Protein AF-A0A2V2CI28-F1 (afdb_monomer)

Structure (mmCIF, N/CA/C/O backbone):
data_AF-A0A2V2CI28-F1
#
_entry.id   AF-A0A2V2CI28-F1
#
loop_
_atom_site.group_PDB
_atom_site.id
_atom_site.type_symbol
_atom_site.label_atom_id
_atom_site.label_alt_id
_atom_site.label_comp_id
_atom_site.label_asym_id
_atom_site.label_entity_id
_atom_site.label_seq_id
_atom_site.pdbx_PDB_ins_code
_atom_site.Cartn_x
_atom_site.Cartn_y
_atom_site.Cartn_z
_atom_site.occupancy
_atom_site.B_iso_or_equiv
_atom_site.auth_seq_id
_atom_site.auth_comp_id
_atom_site.auth_asym_id
_atom_site.auth_atom_id
_atom_site.pdbx_PDB_model_num
ATOM 1 N N . MET A 1 1 ? -28.208 -7.895 -65.083 1.00 35.56 1 MET A N 1
ATOM 2 C CA . MET A 1 1 ? -28.241 -9.237 -65.710 1.00 35.56 1 MET A CA 1
ATOM 3 C C . MET A 1 1 ? -28.803 -10.213 -64.676 1.00 35.56 1 MET A C 1
ATOM 5 O O . MET A 1 1 ? -28.163 -10.381 -63.656 1.00 35.56 1 MET A O 1
ATOM 9 N N . LYS A 1 2 ? -30.111 -10.537 -64.754 1.00 36.25 2 LYS A N 1
ATOM 10 C CA . LYS A 1 2 ? -30.702 -11.901 -64.884 1.00 36.25 2 LYS A CA 1
ATOM 11 C C . LYS A 1 2 ? -30.061 -12.925 -63.920 1.00 36.25 2 LYS A C 1
ATOM 13 O O . LYS A 1 2 ? -28.878 -13.185 -64.073 1.00 36.25 2 LYS A O 1
ATOM 18 N N . LYS A 1 3 ? -30.752 -13.592 -62.983 1.00 40.47 3 LYS A N 1
ATOM 19 C CA . LYS A 1 3 ? -31.995 -14.410 -63.060 1.00 40.47 3 LYS A CA 1
ATOM 20 C C . LYS A 1 3 ? -32.508 -14.598 -61.604 1.00 40.47 3 LYS A C 1
ATOM 22 O O . LYS A 1 3 ? -31.685 -14.891 -60.751 1.00 40.47 3 LYS A O 1
ATOM 27 N N . ILE A 1 4 ? -33.725 -14.235 -61.184 1.00 47.12 4 ILE A N 1
ATOM 28 C CA . ILE A 1 4 ? -35.034 -14.928 -61.284 1.00 47.12 4 ILE A CA 1
ATOM 29 C C . ILE A 1 4 ? -34.964 -16.456 -61.133 1.00 47.12 4 ILE A C 1
ATOM 31 O O . ILE A 1 4 ? -34.546 -17.127 -62.071 1.00 47.12 4 ILE A O 1
ATOM 35 N N . LEU A 1 5 ? -35.511 -16.978 -60.026 1.00 44.53 5 LEU A N 1
ATOM 36 C CA . LEU A 1 5 ? -36.383 -18.157 -60.022 1.00 44.53 5 LEU A CA 1
ATOM 37 C C . LEU A 1 5 ? -37.405 -18.043 -58.874 1.00 44.53 5 LEU A C 1
ATOM 39 O O . LEU A 1 5 ? -37.066 -17.659 -57.760 1.00 44.53 5 LEU A O 1
ATOM 43 N N . ALA A 1 6 ? -38.655 -18.345 -59.201 1.00 39.19 6 ALA A N 1
ATOM 44 C CA . ALA A 1 6 ? -39.862 -18.251 -58.389 1.00 39.19 6 ALA A CA 1
ATOM 45 C C . ALA A 1 6 ? -40.629 -19.582 -58.488 1.00 39.19 6 ALA A C 1
ATOM 47 O O . ALA A 1 6 ? -40.501 -20.234 -59.522 1.00 39.19 6 ALA A O 1
ATOM 48 N N . LEU A 1 7 ? -41.431 -19.935 -57.472 1.00 35.56 7 LEU A N 1
ATOM 49 C CA . LEU A 1 7 ? -42.741 -20.640 -57.523 1.00 35.56 7 LEU A CA 1
ATOM 50 C C . LEU A 1 7 ? -43.155 -20.954 -56.052 1.00 35.56 7 LEU A C 1
ATOM 52 O O . LEU A 1 7 ? -42.359 -21.579 -55.363 1.00 35.56 7 LEU A O 1
ATOM 56 N N . ILE A 1 8 ? -44.229 -20.410 -55.436 1.00 41.06 8 ILE A N 1
ATOM 57 C CA . ILE A 1 8 ? -45.700 -20.574 -55.668 1.00 41.06 8 ILE A CA 1
ATOM 58 C C . ILE A 1 8 ? -46.192 -21.941 -55.111 1.00 41.06 8 ILE A C 1
ATOM 60 O O . ILE A 1 8 ? -45.535 -22.938 -55.376 1.00 41.06 8 ILE A O 1
ATOM 64 N N . LEU A 1 9 ? -47.252 -22.114 -54.292 1.00 32.47 9 LEU A N 1
ATOM 65 C CA . LEU A 1 9 ? -48.716 -21.856 -54.427 1.00 32.47 9 LEU A CA 1
ATOM 66 C C . LEU A 1 9 ? -49.351 -22.291 -53.057 1.00 32.47 9 LEU A C 1
ATOM 68 O O . LEU A 1 9 ? -48.937 -23.323 -52.544 1.00 32.47 9 LEU A O 1
ATOM 72 N N . MET A 1 10 ? -50.184 -21.524 -52.328 1.00 37.84 10 MET A N 1
ATOM 73 C CA . MET A 1 10 ? -51.640 -21.249 -52.483 1.00 37.84 10 MET A CA 1
ATOM 74 C C . MET A 1 10 ? -52.583 -22.176 -51.685 1.00 37.84 10 MET A C 1
ATOM 76 O O . MET A 1 10 ? -52.462 -23.391 -51.781 1.00 37.84 10 MET A O 1
ATOM 80 N N . LEU A 1 11 ? -53.572 -21.561 -51.012 1.00 29.91 11 LEU A N 1
ATOM 81 C CA . LEU A 1 11 ? -55.036 -21.836 -50.945 1.00 29.91 11 LEU A CA 1
ATOM 82 C C . LEU A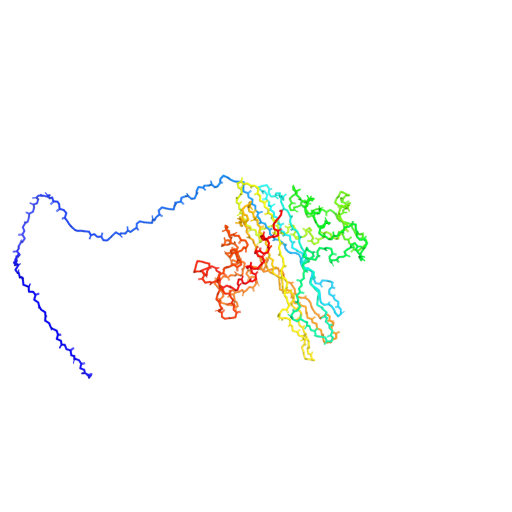 1 11 ? -55.564 -21.233 -49.618 1.00 29.91 11 LEU A C 1
ATOM 84 O O . LEU A 1 11 ? -54.890 -21.377 -48.610 1.00 29.91 11 LEU A O 1
ATOM 88 N N . CYS A 1 12 ? -56.733 -20.603 -49.447 1.00 33.31 12 CYS A N 1
ATOM 89 C CA . CYS A 1 12 ? -57.883 -20.197 -50.272 1.00 33.31 12 CYS A CA 1
ATOM 90 C C . CYS A 1 12 ? -58.795 -19.337 -49.331 1.00 33.31 12 CYS A C 1
ATOM 92 O O . CYS A 1 12 ? -58.919 -19.701 -48.170 1.00 33.31 12 CYS A O 1
ATOM 94 N N . VAL A 1 13 ? -59.301 -18.148 -49.725 1.00 37.19 13 VAL A N 1
ATOM 95 C CA . VAL A 1 13 ? -60.711 -17.865 -50.157 1.00 37.19 13 VAL A CA 1
ATOM 96 C C . VAL A 1 13 ? -61.714 -17.704 -48.971 1.00 37.19 13 VAL A C 1
ATOM 98 O O . VAL A 1 13 ? -61.754 -18.590 -48.138 1.00 37.19 13 VAL A O 1
ATOM 101 N N . VAL A 1 14 ? -62.595 -16.687 -48.790 1.00 39.31 14 VAL A N 1
ATOM 102 C CA . VAL A 1 14 ? -63.106 -15.538 -49.594 1.00 39.31 14 VAL A CA 1
ATOM 103 C C . VAL A 1 14 ? -64.233 -14.753 -48.825 1.00 39.31 14 VAL A C 1
ATOM 105 O O . VAL A 1 14 ? -64.760 -15.279 -47.851 1.00 39.31 14 VAL A O 1
ATOM 108 N N . PHE A 1 15 ? -64.648 -13.579 -49.370 1.00 31.86 15 PHE A N 1
ATOM 109 C CA . PHE A 1 15 ? -65.882 -12.741 -49.181 1.00 31.86 15 PHE A CA 1
ATOM 110 C C . PHE A 1 15 ? -66.015 -11.872 -47.899 1.00 31.86 15 PHE A C 1
ATOM 112 O O . PHE A 1 15 ? -65.688 -12.326 -46.819 1.00 31.86 15 PHE A O 1
ATOM 119 N N . SER A 1 16 ? -66.519 -10.620 -47.896 1.00 36.09 16 SER A N 1
ATOM 120 C CA . SER A 1 16 ? -67.175 -9.761 -48.912 1.00 36.09 16 SER A CA 1
ATOM 121 C C . SER A 1 16 ? -67.474 -8.330 -48.381 1.00 36.09 16 SER A C 1
ATOM 123 O O . SER A 1 16 ? -67.871 -8.189 -47.234 1.00 36.09 16 SER A O 1
ATOM 125 N N . LEU A 1 17 ? -67.415 -7.343 -49.295 1.00 33.00 17 LEU A N 1
ATOM 126 C CA . LEU A 1 17 ? -68.284 -6.155 -49.514 1.00 33.00 17 LEU A CA 1
ATOM 127 C C . LEU A 1 17 ? -68.418 -4.947 -48.533 1.00 33.00 17 LEU A C 1
ATOM 129 O O . LEU A 1 17 ? -69.029 -5.032 -47.480 1.00 33.00 17 LEU A O 1
ATOM 133 N N . ALA A 1 18 ? -68.084 -3.780 -49.118 1.00 35.84 18 ALA A N 1
ATOM 134 C CA . ALA A 1 18 ? -68.925 -2.588 -49.384 1.00 35.84 18 ALA A CA 1
ATOM 135 C C . ALA A 1 18 ? -69.116 -1.453 -48.344 1.00 35.84 18 ALA A C 1
ATOM 137 O O . ALA A 1 18 ? -69.418 -1.641 -47.175 1.00 35.84 18 ALA A O 1
ATOM 138 N N . ALA A 1 19 ? -68.975 -0.238 -48.887 1.00 32.44 19 ALA A N 1
ATOM 139 C CA . ALA A 1 19 ? -69.013 1.094 -48.290 1.00 32.44 19 ALA A CA 1
ATOM 140 C C . ALA A 1 19 ? -70.425 1.671 -48.050 1.00 32.44 19 ALA A C 1
ATOM 142 O O . ALA A 1 19 ? -71.339 1.367 -48.811 1.00 32.44 19 ALA A O 1
ATOM 143 N N . CYS A 1 20 ? -70.557 2.583 -47.071 1.00 37.00 20 CYS A N 1
ATOM 144 C CA . CYS A 1 20 ? -71.106 3.956 -47.182 1.00 37.00 20 CYS A CA 1
ATOM 145 C C . CYS A 1 20 ? -71.303 4.588 -45.785 1.00 37.00 20 CYS A C 1
ATOM 147 O O . CYS A 1 20 ? -71.562 3.887 -44.813 1.00 37.00 20 CYS A O 1
ATOM 149 N N . GLY A 1 21 ? -71.153 5.916 -45.688 1.00 31.22 21 GLY A N 1
ATOM 150 C CA . GLY A 1 21 ? -71.235 6.685 -44.436 1.00 31.22 21 GLY A CA 1
ATOM 151 C C . GLY A 1 21 ? -72.651 7.047 -43.955 1.00 31.22 21 GLY A C 1
ATOM 152 O O . GLY A 1 21 ? -73.617 6.926 -44.703 1.00 31.22 21 GLY A O 1
ATOM 153 N N . GLY A 1 22 ? -72.739 7.553 -42.712 1.00 31.77 22 GLY A N 1
ATOM 154 C CA . GLY A 1 22 ? -73.936 8.183 -42.125 1.00 31.77 22 GLY A CA 1
ATOM 155 C C . GLY A 1 22 ? -73.999 8.183 -40.581 1.00 31.77 22 GLY A C 1
ATOM 156 O O . GLY A 1 22 ? -74.287 7.160 -39.983 1.00 31.77 22 GLY A O 1
ATOM 157 N N . THR A 1 23 ? -73.731 9.349 -39.974 1.00 32.19 23 THR A N 1
ATOM 158 C CA . THR A 1 23 ? -74.259 9.962 -38.717 1.00 32.19 23 THR A CA 1
ATOM 159 C C . THR A 1 23 ? -74.721 9.151 -37.470 1.00 32.19 23 THR A C 1
ATOM 161 O O . THR A 1 23 ? -75.723 8.449 -37.507 1.00 32.19 23 THR A O 1
ATOM 164 N N . SER A 1 24 ? -74.089 9.510 -36.329 1.00 34.38 24 SER A N 1
ATOM 165 C CA . SER A 1 24 ? -74.574 9.733 -34.931 1.00 34.38 24 SER A CA 1
ATOM 166 C C . SER A 1 24 ? -75.126 8.606 -34.013 1.00 34.38 24 SER A C 1
ATOM 168 O O . SER A 1 24 ? -76.285 8.232 -34.142 1.00 34.38 24 SER A O 1
ATOM 170 N N . THR A 1 25 ? -74.336 8.321 -32.945 1.00 32.41 25 THR A N 1
ATOM 171 C CA . THR A 1 25 ? -74.706 8.047 -31.512 1.00 32.41 25 THR A CA 1
ATOM 172 C C . THR A 1 25 ? -75.295 6.660 -31.131 1.00 32.41 25 THR A C 1
ATOM 174 O O . THR A 1 25 ? -76.204 6.211 -31.816 1.00 32.41 25 THR A O 1
ATOM 177 N N . PRO A 1 26 ? -74.983 6.040 -29.954 1.00 46.84 26 PRO A N 1
ATOM 178 C CA . PRO A 1 26 ? -73.709 5.872 -29.225 1.00 46.84 26 PRO A CA 1
ATOM 179 C C . PRO A 1 26 ? -73.432 4.420 -28.702 1.00 46.84 26 PRO A C 1
ATOM 181 O O . PRO A 1 26 ? -74.316 3.575 -28.645 1.00 46.84 26 PRO A O 1
ATOM 184 N N . ALA A 1 27 ? -72.197 4.225 -28.211 1.00 30.77 27 ALA A N 1
ATOM 185 C CA . ALA A 1 27 ? -71.726 3.318 -27.142 1.00 30.77 27 ALA A CA 1
ATOM 186 C C . ALA A 1 27 ? -71.979 1.790 -27.212 1.00 30.77 27 ALA A C 1
ATOM 188 O O . ALA A 1 27 ? -73.050 1.315 -26.853 1.00 30.77 27 ALA A O 1
ATOM 189 N N . ALA A 1 28 ? -70.912 1.021 -27.484 1.00 29.36 28 ALA A N 1
ATOM 190 C CA . ALA A 1 28 ? -70.277 0.078 -26.540 1.00 29.36 28 ALA A CA 1
ATOM 191 C C . ALA A 1 28 ? -69.136 -0.725 -27.211 1.00 29.36 28 ALA A C 1
ATOM 193 O O . ALA A 1 28 ? -69.289 -1.180 -28.337 1.00 29.36 28 ALA A O 1
ATOM 194 N N . SER A 1 29 ? -68.061 -0.942 -26.440 1.00 30.38 29 SER A N 1
ATOM 195 C CA . SER A 1 29 ? -67.065 -2.033 -26.518 1.00 30.38 29 SER A CA 1
ATOM 196 C C . SER A 1 29 ? -66.069 -2.091 -27.702 1.00 30.38 29 SER A C 1
ATOM 198 O O . SER A 1 29 ? -66.386 -2.485 -28.818 1.00 30.38 29 SER A O 1
ATOM 200 N N . GLU A 1 30 ? -64.838 -1.682 -27.360 1.00 31.30 30 GLU A N 1
ATOM 201 C CA . GLU A 1 30 ? -63.523 -2.328 -27.573 1.00 31.30 30 GLU A CA 1
ATOM 202 C C . GLU A 1 30 ? -63.078 -2.866 -28.946 1.00 31.30 30 GLU A C 1
ATOM 204 O O . GLU A 1 30 ? -63.515 -3.915 -29.408 1.00 31.30 30 GLU A O 1
ATOM 209 N N . ALA A 1 31 ? -62.043 -2.207 -29.489 1.00 29.03 31 ALA A N 1
ATOM 210 C CA . ALA A 1 31 ? -60.734 -2.751 -29.911 1.00 29.03 31 ALA A CA 1
ATOM 211 C C . ALA A 1 31 ? -59.854 -1.580 -30.438 1.00 29.03 31 ALA A C 1
ATOM 213 O O . ALA A 1 31 ? -60.429 -0.544 -30.783 1.00 29.03 31 ALA A O 1
ATOM 214 N N . PRO A 1 32 ? -58.518 -1.694 -30.622 1.00 40.88 32 PRO A N 1
ATOM 215 C CA . PRO A 1 32 ? -57.576 -2.736 -30.204 1.00 40.88 32 PRO A CA 1
ATOM 216 C C . PRO A 1 32 ? -56.343 -2.196 -29.435 1.00 40.88 32 PRO A C 1
ATOM 218 O O . PRO A 1 32 ? -56.084 -0.997 -29.357 1.00 40.88 32 PRO A O 1
ATOM 221 N N . ALA A 1 33 ? -55.576 -3.144 -28.893 1.00 35.31 33 ALA A N 1
ATOM 222 C CA . ALA A 1 33 ? -54.317 -2.971 -28.183 1.00 35.31 33 ALA A CA 1
ATOM 223 C C . ALA A 1 33 ? -53.256 -2.185 -28.977 1.00 35.31 33 ALA A C 1
ATOM 225 O O . ALA A 1 33 ? -52.941 -2.515 -30.121 1.00 35.31 33 ALA A O 1
ATOM 226 N N . ALA A 1 34 ? -52.686 -1.182 -28.311 1.00 31.62 34 ALA A N 1
ATOM 227 C CA . ALA A 1 34 ? -51.376 -0.626 -28.606 1.00 31.62 34 ALA A CA 1
ATOM 228 C C . ALA A 1 34 ? -50.377 -1.252 -27.625 1.00 31.62 34 ALA A C 1
ATOM 230 O O . ALA A 1 34 ? -50.700 -1.416 -26.446 1.00 31.62 34 ALA A O 1
ATOM 231 N N . ASP A 1 35 ? -49.210 -1.626 -28.146 1.00 31.30 35 ASP A N 1
ATOM 232 C CA . ASP A 1 35 ? -48.103 -2.221 -27.403 1.00 31.30 35 ASP A CA 1
ATOM 233 C C . ASP A 1 35 ? -47.779 -1.433 -26.132 1.00 31.30 35 ASP A C 1
ATOM 235 O O . ASP A 1 35 ? -47.720 -0.199 -26.122 1.00 31.30 35 ASP A O 1
ATOM 239 N N . ALA A 1 36 ? -47.588 -2.190 -25.056 1.00 33.78 36 ALA A N 1
ATOM 240 C CA . ALA A 1 36 ? -47.262 -1.692 -23.740 1.00 33.78 36 ALA A CA 1
ATOM 241 C C . ALA A 1 36 ? -45.893 -1.001 -23.764 1.00 33.78 36 ALA A C 1
ATOM 243 O O . ALA A 1 36 ? -44.854 -1.629 -23.939 1.00 33.78 36 ALA A O 1
ATOM 244 N N . SER A 1 37 ? -45.907 0.310 -23.542 1.00 33.94 37 SER A N 1
ATOM 245 C CA . SER A 1 37 ? -44.776 1.012 -22.950 1.00 33.94 37 SER A CA 1
ATOM 246 C C . SER A 1 37 ? -44.617 0.471 -21.529 1.00 33.94 37 SER A C 1
ATOM 248 O O . SER A 1 37 ? -45.429 0.797 -20.662 1.00 33.94 37 SER A O 1
ATOM 250 N N . GLU A 1 38 ? -43.606 -0.365 -21.293 1.00 35.50 38 GLU A N 1
ATOM 251 C CA . GLU A 1 38 ? -43.159 -0.684 -19.937 1.00 35.50 38 GLU A CA 1
ATOM 252 C C . GLU A 1 38 ? -42.794 0.625 -19.232 1.00 35.50 38 GLU A C 1
ATOM 254 O O . GLU A 1 38 ? -41.957 1.406 -19.691 1.00 35.50 38 GLU A O 1
ATOM 259 N N . ALA A 1 39 ? -43.509 0.900 -18.144 1.00 32.44 39 ALA A N 1
ATOM 260 C CA . ALA A 1 39 ? -43.144 1.936 -17.200 1.00 32.44 39 ALA A CA 1
ATOM 261 C C . ALA A 1 39 ? -41.779 1.580 -16.584 1.00 32.44 39 ALA A C 1
ATOM 263 O O . ALA A 1 39 ? -41.502 0.393 -16.392 1.00 32.44 39 ALA A O 1
ATOM 264 N N . PRO A 1 40 ? -40.932 2.568 -16.247 1.00 38.91 40 PRO A N 1
ATOM 265 C CA . PRO A 1 40 ? -39.712 2.297 -15.505 1.00 38.91 40 PRO A CA 1
ATOM 266 C C . PRO A 1 40 ? -40.082 1.575 -14.212 1.00 38.91 40 PRO A C 1
ATOM 268 O O . PRO A 1 40 ? -40.961 2.037 -13.481 1.00 38.91 40 PRO A O 1
ATOM 271 N N . ALA A 1 41 ? -39.433 0.440 -13.960 1.00 35.97 41 ALA A N 1
ATOM 272 C CA . ALA A 1 41 ? -39.501 -0.230 -12.676 1.00 35.97 41 ALA A CA 1
ATOM 273 C C . ALA A 1 41 ? -39.179 0.795 -11.581 1.00 35.97 41 ALA A C 1
ATOM 275 O O . ALA A 1 41 ? -38.139 1.458 -11.633 1.00 35.97 41 ALA A O 1
ATOM 276 N N . GLU A 1 42 ? -40.098 0.953 -10.627 1.00 35.47 42 GLU A N 1
ATOM 277 C CA . GLU A 1 42 ? -39.816 1.638 -9.373 1.00 35.47 42 GLU A CA 1
ATOM 278 C C . GLU A 1 42 ? -38.526 1.050 -8.805 1.00 35.47 42 GLU A C 1
ATOM 280 O O . GLU A 1 42 ? -38.387 -0.168 -8.671 1.00 35.47 42 GLU A O 1
ATOM 285 N N . ALA A 1 43 ? -37.562 1.927 -8.526 1.00 39.47 43 ALA A N 1
ATOM 286 C CA . ALA A 1 43 ? -36.376 1.565 -7.784 1.00 39.47 43 ALA A CA 1
ATOM 287 C C . ALA A 1 43 ? -36.843 0.972 -6.454 1.00 39.47 43 ALA A C 1
ATOM 289 O O . ALA A 1 43 ? -37.400 1.676 -5.614 1.00 39.47 43 ALA A O 1
ATOM 290 N N . THR A 1 44 ? -36.660 -0.335 -6.293 1.00 32.56 44 THR A N 1
ATOM 291 C CA . THR A 1 44 ? -36.775 -0.992 -4.998 1.00 32.56 44 THR A CA 1
ATOM 292 C C . THR A 1 44 ? -35.830 -0.250 -4.059 1.00 32.56 44 THR A C 1
ATOM 294 O O . THR A 1 44 ? -34.614 -0.324 -4.237 1.00 32.56 44 THR A O 1
ATOM 297 N N . GLU A 1 45 ? -36.375 0.520 -3.115 1.00 36.25 45 GLU A N 1
ATOM 298 C CA . GLU A 1 45 ? -35.585 1.076 -2.023 1.00 36.25 45 GLU A CA 1
ATOM 299 C C . GLU A 1 45 ? -34.921 -0.105 -1.315 1.00 36.25 45 GLU A C 1
ATOM 301 O O . GLU A 1 45 ? -35.587 -0.968 -0.735 1.00 36.25 45 GLU A O 1
ATOM 306 N N . VAL A 1 46 ? -33.596 -0.177 -1.434 1.00 40.84 46 VAL A N 1
ATOM 307 C CA . VAL A 1 46 ? -32.777 -1.060 -0.613 1.00 40.84 46 VAL A CA 1
ATOM 308 C C . VAL A 1 46 ? -33.059 -0.632 0.828 1.00 40.84 46 VAL A C 1
ATOM 310 O O . VAL A 1 46 ? -32.917 0.560 1.118 1.00 40.84 46 VAL A O 1
ATOM 313 N N . PRO A 1 47 ? -33.528 -1.522 1.719 1.00 39.53 47 PRO A N 1
ATOM 314 C CA . PRO A 1 47 ? -33.781 -1.124 3.094 1.00 39.53 47 PRO A CA 1
ATOM 315 C C . PRO A 1 47 ? -32.476 -0.563 3.658 1.00 39.53 47 PRO A C 1
ATOM 317 O O . PRO A 1 47 ? -31.424 -1.185 3.502 1.00 39.53 47 PRO A O 1
ATOM 320 N N . ALA A 1 48 ? -32.547 0.630 4.254 1.00 44.34 48 ALA A N 1
ATOM 321 C CA . ALA A 1 48 ? -31.422 1.220 4.963 1.00 44.34 48 ALA A CA 1
ATOM 322 C C . ALA A 1 48 ? -30.873 0.168 5.932 1.00 44.34 48 ALA A C 1
ATOM 324 O O . ALA A 1 48 ? -31.619 -0.363 6.757 1.00 44.34 48 ALA A O 1
ATOM 325 N N . ALA A 1 49 ? -29.602 -0.193 5.770 1.00 53.94 49 ALA A N 1
ATOM 326 C CA . ALA A 1 49 ? -28.963 -1.138 6.664 1.00 53.94 49 ALA A CA 1
ATOM 327 C C . ALA A 1 49 ? -28.933 -0.519 8.068 1.00 53.94 49 ALA A C 1
ATOM 329 O O . ALA A 1 49 ? -28.386 0.568 8.251 1.00 53.94 49 ALA A O 1
ATOM 330 N N . ASP A 1 50 ? -29.534 -1.197 9.048 1.00 67.56 50 ASP A N 1
ATOM 331 C CA . ASP A 1 50 ? -29.344 -0.903 10.471 1.00 67.56 50 ASP A CA 1
ATOM 332 C C . ASP A 1 50 ? -27.870 -1.199 10.812 1.00 67.56 50 ASP A C 1
ATOM 334 O O . ASP A 1 50 ? -27.511 -2.313 11.188 1.00 67.56 50 ASP A O 1
ATOM 338 N N . GLY A 1 51 ? -26.988 -0.224 10.606 1.00 80.12 51 GLY A N 1
ATOM 339 C CA . GLY A 1 51 ? -25.554 -0.354 10.840 1.00 80.12 51 GLY A CA 1
ATOM 340 C C . GLY A 1 51 ? -24.904 1.005 11.054 1.00 80.12 51 GLY A C 1
ATOM 341 O O . GLY A 1 51 ? -25.401 2.026 10.579 1.00 80.12 51 GLY A O 1
ATOM 342 N N . ALA A 1 52 ? -23.804 1.029 11.802 1.00 92.31 52 ALA A N 1
ATOM 343 C CA . ALA A 1 52 ? -23.024 2.249 11.951 1.00 92.31 52 ALA A CA 1
ATOM 344 C C . ALA A 1 52 ? -22.298 2.561 10.633 1.00 92.31 52 ALA A C 1
ATOM 346 O O . ALA A 1 52 ? -21.832 1.651 9.942 1.00 92.31 52 ALA A O 1
ATOM 347 N N . GLU A 1 53 ? -22.230 3.846 10.289 1.00 96.00 53 GLU A N 1
ATOM 348 C CA . GLU A 1 53 ? -21.474 4.335 9.138 1.00 96.00 53 GLU A CA 1
ATOM 349 C C . GLU A 1 53 ? -20.001 4.512 9.510 1.00 96.00 53 GLU A C 1
ATOM 351 O O . GLU A 1 53 ? -19.663 5.079 10.555 1.00 96.00 53 GLU A O 1
ATOM 356 N N . TYR A 1 54 ? -19.134 4.040 8.621 1.00 98.31 54 TYR A N 1
ATOM 357 C CA . TYR A 1 54 ? -17.686 4.114 8.738 1.00 98.31 54 TYR A CA 1
ATOM 358 C C . TYR A 1 54 ? -17.069 4.519 7.401 1.00 98.31 54 TYR A C 1
ATOM 360 O O . TYR A 1 54 ? -17.687 4.375 6.343 1.00 98.31 54 TYR A O 1
ATOM 368 N N . THR A 1 55 ? -15.811 4.948 7.441 1.00 98.75 55 THR A N 1
ATOM 369 C CA . THR A 1 55 ? -15.006 5.203 6.241 1.00 98.75 55 THR A CA 1
ATOM 370 C C . THR A 1 55 ? -13.730 4.379 6.296 1.00 98.75 55 THR A C 1
ATOM 372 O O . THR A 1 55 ? -12.936 4.534 7.220 1.00 98.75 55 THR A O 1
ATOM 375 N N . LEU A 1 56 ? -13.520 3.509 5.309 1.00 98.94 56 LEU A N 1
ATOM 376 C CA . LEU A 1 56 ? -12.222 2.890 5.047 1.00 98.94 56 LEU A CA 1
ATOM 377 C C . LEU A 1 56 ? -11.368 3.889 4.267 1.00 98.94 56 LEU A C 1
ATOM 379 O O . LEU A 1 56 ? -11.849 4.453 3.287 1.00 98.94 56 LEU A O 1
ATOM 383 N N . GLY A 1 57 ? -10.107 4.060 4.646 1.00 98.88 57 GLY A N 1
ATOM 384 C CA . GLY A 1 57 ? -9.130 4.799 3.856 1.00 98.88 57 GLY A CA 1
ATOM 385 C C . GLY A 1 57 ? -7.758 4.135 3.854 1.00 98.88 57 GLY A C 1
ATOM 386 O O . GLY A 1 57 ? -7.408 3.399 4.781 1.00 98.88 57 GLY A O 1
ATOM 387 N N . MET A 1 58 ? -6.983 4.372 2.795 1.00 98.94 58 MET A N 1
ATOM 388 C CA . MET A 1 58 ? -5.626 3.846 2.639 1.00 98.94 58 MET A CA 1
ATOM 389 C C . MET A 1 58 ? -4.656 4.942 2.192 1.00 98.94 58 MET A C 1
ATOM 391 O O . MET A 1 58 ? -4.958 5.736 1.307 1.00 98.94 58 MET A O 1
ATOM 395 N N . GLY A 1 59 ? -3.471 4.977 2.797 1.00 98.81 59 GLY A N 1
ATOM 396 C CA . GLY A 1 59 ? -2.427 5.955 2.512 1.00 98.81 59 GLY A CA 1
ATOM 397 C C . GLY A 1 59 ? -1.062 5.295 2.371 1.00 98.81 59 GLY A C 1
ATOM 398 O O . GLY A 1 59 ? -0.761 4.328 3.069 1.00 98.81 59 GLY A O 1
ATOM 399 N N . VAL A 1 60 ? -0.225 5.827 1.478 1.00 98.88 60 VAL A N 1
ATOM 400 C CA . VAL A 1 60 ? 1.129 5.313 1.225 1.00 98.88 60 VAL A CA 1
ATOM 401 C C . VAL A 1 60 ? 2.154 6.432 1.370 1.00 98.88 60 VAL A C 1
ATOM 403 O O . VAL A 1 60 ? 2.026 7.502 0.774 1.00 98.88 60 VAL A O 1
ATOM 406 N N . GLU A 1 61 ? 3.208 6.169 2.132 1.00 98.69 61 GLU A N 1
ATOM 407 C CA . GLU A 1 61 ? 4.409 6.993 2.201 1.00 98.69 61 GLU A CA 1
ATOM 408 C C . GLU A 1 61 ? 5.589 6.220 1.611 1.00 98.69 61 GLU A C 1
ATOM 410 O O . GLU A 1 61 ? 5.955 5.150 2.104 1.00 98.69 61 GLU A O 1
ATOM 415 N N . LEU A 1 62 ? 6.178 6.754 0.538 1.00 98.62 62 LEU A N 1
ATOM 416 C CA . LEU A 1 62 ? 7.250 6.099 -0.206 1.00 98.62 62 LEU A CA 1
ATOM 417 C C . LEU A 1 62 ? 8.537 6.914 -0.142 1.00 98.62 62 LEU A C 1
ATOM 419 O O . LEU A 1 62 ? 8.545 8.111 -0.419 1.00 98.62 62 LEU A O 1
ATOM 423 N N . SER A 1 63 ? 9.648 6.233 0.126 1.00 98.31 63 SER A N 1
ATOM 424 C CA . SER A 1 63 ? 10.988 6.809 0.073 1.00 98.31 63 SER A CA 1
ATOM 425 C C . SER A 1 63 ? 11.936 5.952 -0.758 1.00 98.31 63 SER A C 1
ATOM 427 O O . SER A 1 63 ? 11.953 4.727 -0.661 1.00 98.31 63 SER A O 1
ATOM 429 N N . THR A 1 64 ? 12.779 6.612 -1.548 1.00 98.25 64 THR A N 1
ATOM 430 C CA . THR A 1 64 ? 13.934 6.002 -2.227 1.00 98.25 64 THR A CA 1
ATOM 431 C C . THR A 1 64 ? 15.261 6.382 -1.567 1.00 98.25 64 THR A C 1
ATOM 433 O O . THR A 1 64 ? 16.327 5.976 -2.035 1.00 98.25 64 THR A O 1
ATOM 436 N N . GLY A 1 65 ? 15.217 7.142 -0.464 1.00 97.19 65 GLY A N 1
ATOM 437 C CA . GLY A 1 65 ? 16.387 7.764 0.166 1.00 97.19 65 GLY A CA 1
ATOM 438 C C . GLY A 1 65 ? 17.406 6.781 0.750 1.00 97.19 65 GLY A C 1
ATOM 439 O O . GLY A 1 65 ? 18.545 7.162 1.002 1.00 97.19 65 GLY A O 1
ATOM 440 N N . SER A 1 66 ? 17.019 5.516 0.928 1.00 97.00 66 SER A N 1
ATOM 441 C CA . SER A 1 66 ? 17.907 4.427 1.355 1.00 97.00 66 SER A CA 1
ATOM 442 C C . SER A 1 66 ? 18.769 3.856 0.214 1.00 97.00 66 SER A C 1
ATOM 444 O O . SER A 1 66 ? 19.647 3.027 0.467 1.00 97.00 66 SER A O 1
ATOM 446 N N . SER A 1 67 ? 18.529 4.275 -1.034 1.00 97.56 67 SER A N 1
ATOM 447 C CA . SER A 1 67 ? 19.315 3.853 -2.200 1.00 97.56 67 SER A CA 1
ATOM 448 C C . SER A 1 67 ? 20.754 4.367 -2.129 1.00 97.56 67 SER A C 1
ATOM 450 O O . SER A 1 67 ? 21.021 5.483 -1.682 1.00 97.56 67 SER A O 1
ATOM 452 N N . LYS A 1 68 ? 21.698 3.555 -2.601 1.00 96.69 68 LYS A N 1
ATOM 453 C CA . LYS A 1 68 ? 23.138 3.855 -2.621 1.00 96.69 68 LYS A CA 1
ATOM 454 C C . LYS A 1 68 ? 23.827 3.050 -3.717 1.00 96.69 68 LYS A C 1
ATOM 456 O O . LYS A 1 68 ? 23.240 2.118 -4.254 1.00 96.69 68 LYS A O 1
ATOM 461 N N . THR A 1 69 ? 25.080 3.371 -4.035 1.00 96.25 69 THR A N 1
ATOM 462 C CA . THR A 1 69 ? 25.857 2.593 -5.012 1.00 96.25 69 THR A CA 1
ATOM 463 C C . THR A 1 69 ? 25.807 1.099 -4.687 1.00 96.25 69 THR A C 1
ATOM 465 O O . THR A 1 69 ? 26.087 0.695 -3.555 1.00 96.25 69 THR A O 1
ATOM 468 N N . GLY A 1 70 ? 25.428 0.296 -5.678 1.00 96.12 70 GLY A N 1
ATOM 469 C CA . GLY A 1 70 ? 25.262 -1.151 -5.564 1.00 96.12 70 GLY A CA 1
ATOM 470 C C . GLY A 1 70 ? 23.894 -1.616 -5.054 1.00 96.12 70 GLY A C 1
ATOM 471 O O . GLY A 1 70 ? 23.625 -2.815 -5.071 1.00 96.12 70 GLY A O 1
ATOM 472 N N . THR A 1 71 ? 23.017 -0.715 -4.598 1.00 97.38 71 THR A N 1
ATOM 473 C CA . THR A 1 71 ? 21.698 -1.078 -4.059 1.00 97.38 71 THR A CA 1
ATOM 474 C C . THR A 1 71 ? 20.651 -0.001 -4.343 1.00 97.38 71 THR A C 1
ATOM 476 O O . THR A 1 71 ? 20.649 1.065 -3.723 1.00 97.38 71 THR A O 1
ATOM 479 N N . ALA A 1 72 ? 19.693 -0.315 -5.212 1.00 98.06 72 ALA A N 1
ATOM 480 C CA . ALA A 1 72 ? 18.469 0.467 -5.343 1.00 98.06 72 ALA A CA 1
ATOM 481 C C . ALA A 1 72 ? 17.452 -0.010 -4.295 1.00 98.06 72 ALA A C 1
ATOM 483 O O . ALA A 1 72 ? 17.227 -1.213 -4.149 1.00 98.06 72 ALA A O 1
ATOM 484 N N . GLN A 1 73 ? 16.835 0.915 -3.560 1.00 98.44 73 GLN A N 1
ATOM 485 C CA . GLN A 1 73 ? 15.869 0.591 -2.512 1.00 98.44 73 GLN A CA 1
ATOM 486 C C . GLN A 1 73 ? 14.644 1.502 -2.585 1.00 98.44 73 GLN A C 1
ATOM 488 O O . GLN A 1 73 ? 14.762 2.719 -2.720 1.00 98.44 73 GLN A O 1
ATOM 493 N N . VAL A 1 74 ? 13.472 0.888 -2.449 1.00 98.69 74 VAL A N 1
ATOM 494 C CA . VAL A 1 74 ? 12.172 1.546 -2.319 1.00 98.69 74 VAL A CA 1
ATOM 495 C C . VAL A 1 74 ? 11.566 1.076 -1.003 1.00 98.69 74 VAL A C 1
ATOM 497 O O . VAL A 1 74 ? 11.315 -0.114 -0.822 1.00 98.69 74 VAL A O 1
ATOM 500 N N . ASP A 1 75 ? 11.347 2.011 -0.087 1.00 98.62 75 ASP A N 1
ATOM 501 C CA . ASP A 1 75 ? 10.621 1.797 1.159 1.00 98.62 75 ASP A CA 1
ATOM 502 C C . ASP A 1 75 ? 9.207 2.360 0.985 1.00 98.62 75 ASP A C 1
ATOM 504 O O . ASP A 1 75 ? 9.033 3.577 1.020 1.00 98.62 75 ASP A O 1
ATOM 508 N N . ALA A 1 76 ? 8.204 1.501 0.781 1.00 98.69 76 ALA A N 1
ATOM 509 C CA . ALA A 1 76 ? 6.805 1.919 0.688 1.00 98.69 76 ALA A CA 1
ATOM 510 C C . ALA A 1 76 ? 6.031 1.474 1.934 1.00 98.69 76 ALA A C 1
ATOM 512 O O . ALA A 1 76 ? 5.728 0.294 2.105 1.00 98.69 76 ALA A O 1
ATOM 513 N N . THR A 1 77 ? 5.750 2.423 2.824 1.00 98.88 77 THR A N 1
ATOM 514 C CA . THR A 1 77 ? 4.933 2.215 4.026 1.00 98.88 77 THR A CA 1
ATOM 515 C C . THR A 1 77 ? 3.478 2.484 3.678 1.00 98.88 77 THR A C 1
ATOM 517 O O . THR A 1 77 ? 3.155 3.584 3.239 1.00 98.88 77 THR A O 1
ATOM 520 N N . VAL A 1 78 ? 2.605 1.507 3.892 1.00 98.94 78 VAL A N 1
ATOM 521 C CA . VAL A 1 78 ? 1.162 1.627 3.668 1.00 98.94 78 VAL A CA 1
ATOM 522 C C . VAL A 1 78 ? 0.432 1.564 5.002 1.00 98.94 78 VAL A C 1
ATOM 524 O O . VAL A 1 78 ? 0.792 0.766 5.865 1.00 98.94 78 VAL A O 1
ATOM 527 N N . ALA A 1 79 ? -0.591 2.396 5.163 1.00 98.94 79 ALA A N 1
ATOM 528 C CA . ALA A 1 79 ? -1.538 2.314 6.261 1.00 98.94 79 ALA A CA 1
ATOM 529 C C . ALA A 1 79 ? -2.962 2.202 5.715 1.00 98.94 79 ALA A C 1
ATOM 531 O O . ALA A 1 79 ? -3.326 2.928 4.792 1.00 98.94 79 ALA A O 1
ATOM 532 N N . ALA A 1 80 ? -3.767 1.333 6.314 1.00 98.94 80 ALA A N 1
ATOM 533 C CA . ALA A 1 80 ? -5.212 1.316 6.173 1.00 98.94 80 ALA A CA 1
ATOM 534 C C . ALA A 1 80 ? -5.842 1.716 7.508 1.00 98.94 80 ALA A C 1
ATOM 536 O O . ALA A 1 80 ? -5.407 1.251 8.565 1.00 98.94 80 ALA A O 1
ATOM 537 N N . VAL A 1 81 ? -6.868 2.559 7.468 1.00 98.94 81 VAL A N 1
ATOM 538 C CA . VAL A 1 81 ? -7.623 2.973 8.654 1.00 98.94 81 VAL A CA 1
ATOM 539 C C . VAL A 1 81 ? -9.115 2.831 8.410 1.00 98.94 81 VAL A C 1
ATOM 541 O O . VAL A 1 81 ? -9.590 2.999 7.290 1.00 98.94 81 VAL A O 1
ATOM 544 N N . VAL A 1 82 ? -9.857 2.557 9.477 1.00 98.88 82 VAL A N 1
ATOM 545 C CA . VAL A 1 82 ? -11.305 2.758 9.506 1.00 98.88 82 VAL A CA 1
ATOM 546 C C . VAL A 1 82 ? -11.592 3.928 10.431 1.00 98.88 82 VAL A C 1
ATOM 548 O O . VAL A 1 82 ? -11.115 3.937 11.567 1.00 98.88 82 VAL A O 1
ATOM 551 N N . LEU A 1 83 ? -12.361 4.897 9.946 1.00 98.81 83 LEU A N 1
ATOM 552 C CA . LEU A 1 83 ? -12.832 6.050 10.701 1.00 98.81 83 LEU A CA 1
ATOM 553 C C . LEU A 1 83 ? -14.296 5.865 11.104 1.00 98.81 83 LEU A C 1
ATOM 555 O O . LEU A 1 83 ? -15.088 5.342 10.319 1.00 98.81 83 LEU A O 1
ATOM 559 N N . ASP A 1 84 ? -14.656 6.314 12.304 1.00 97.94 84 ASP A N 1
ATOM 560 C CA . ASP A 1 84 ? -16.056 6.507 12.691 1.00 97.94 84 ASP A CA 1
ATOM 561 C C . ASP A 1 84 ? -16.653 7.789 12.079 1.00 97.94 84 ASP A C 1
ATOM 563 O O . ASP A 1 84 ? -15.963 8.584 11.436 1.00 97.94 84 ASP A O 1
ATOM 567 N N . GLY A 1 85 ? -17.950 8.016 12.307 1.00 95.50 85 GLY A N 1
ATOM 568 C CA . GLY A 1 85 ? -18.647 9.221 11.847 1.00 95.50 85 GLY A CA 1
ATOM 569 C C . GLY A 1 85 ? -18.143 10.544 12.451 1.00 95.50 85 GLY A C 1
ATOM 570 O O . GLY A 1 85 ? -18.538 11.608 11.976 1.00 95.50 85 GLY A O 1
ATOM 571 N N . GLU A 1 86 ? -17.279 10.515 13.474 1.00 96.62 86 GLU A N 1
ATOM 572 C CA . GLU A 1 86 ? -16.592 11.700 14.013 1.00 96.62 86 GLU A CA 1
ATOM 573 C C . GLU A 1 86 ? -15.201 11.911 13.383 1.00 96.62 86 GLU A C 1
ATOM 575 O O . GLU A 1 86 ? -14.512 12.879 13.720 1.00 96.62 86 GLU A O 1
ATOM 580 N N . GLY A 1 87 ? -14.771 11.026 12.477 1.00 97.94 87 GLY A N 1
ATOM 581 C CA . GLY A 1 87 ? -13.447 11.057 11.859 1.00 97.94 87 GLY A CA 1
ATOM 582 C C . GLY A 1 87 ? -12.328 10.537 12.769 1.00 97.94 87 GLY A C 1
ATOM 583 O O . GLY A 1 87 ? -11.159 10.876 12.554 1.00 97.94 87 GLY A O 1
ATOM 584 N N . LYS A 1 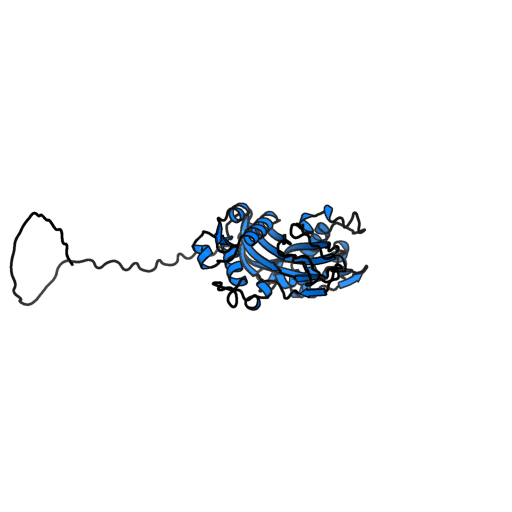88 ? -12.653 9.749 13.803 1.00 98.62 88 LYS A N 1
ATOM 585 C CA . LYS A 1 88 ? -11.660 9.092 14.665 1.00 98.62 88 LYS A CA 1
ATOM 586 C C . LYS A 1 88 ? -11.354 7.694 14.166 1.00 98.62 88 LYS A C 1
ATOM 588 O O . LYS A 1 88 ? -12.243 6.955 13.756 1.00 98.62 88 LYS A O 1
ATOM 593 N N . ILE A 1 89 ? -10.090 7.308 14.273 1.00 98.88 89 ILE A N 1
ATOM 594 C CA . ILE A 1 89 ? -9.616 5.976 13.905 1.00 98.88 89 ILE A CA 1
ATOM 595 C C . ILE A 1 89 ? -10.213 4.943 14.867 1.00 98.88 89 ILE A C 1
ATOM 597 O O . ILE A 1 89 ? -9.963 4.996 16.067 1.00 98.88 89 ILE A O 1
ATOM 601 N N . VAL A 1 90 ? -10.954 3.968 14.350 1.00 98.62 90 VAL A N 1
ATOM 602 C CA . VAL A 1 90 ? -11.461 2.813 15.114 1.00 98.62 90 VAL A CA 1
ATOM 603 C C . VAL A 1 90 ? -10.701 1.522 14.808 1.00 98.62 90 VAL A C 1
ATOM 605 O O . VAL A 1 90 ? -10.755 0.579 15.592 1.00 98.62 90 VAL A O 1
ATOM 608 N N . SER A 1 91 ? -9.957 1.484 13.701 1.00 98.75 91 SER A N 1
ATOM 609 C CA . SER A 1 91 ? -9.031 0.402 13.359 1.00 98.75 91 SER A CA 1
ATOM 610 C C . SER A 1 91 ? -7.894 0.944 12.498 1.00 98.75 91 SER A C 1
ATOM 612 O O . SER A 1 91 ? -8.119 1.827 11.672 1.00 98.75 91 SER A O 1
ATOM 614 N N . CYS A 1 92 ? -6.680 0.434 12.694 1.00 98.88 92 CYS A N 1
ATOM 615 C CA . CYS A 1 92 ? -5.485 0.832 11.958 1.00 98.88 92 CYS A CA 1
ATOM 616 C C . CYS A 1 92 ? -4.648 -0.406 11.633 1.00 98.88 92 CYS A C 1
ATOM 618 O O . CYS A 1 92 ? -4.500 -1.301 12.468 1.00 98.88 92 CYS A O 1
ATOM 620 N N . ARG A 1 93 ? -4.110 -0.449 10.416 1.00 98.88 93 ARG A N 1
ATOM 621 C CA . ARG A 1 93 ? -3.195 -1.481 9.938 1.00 98.88 93 ARG A CA 1
ATOM 622 C C . ARG A 1 93 ? -2.070 -0.875 9.139 1.00 98.88 93 ARG A C 1
ATOM 624 O O . ARG A 1 93 ? -2.335 -0.054 8.271 1.00 98.88 93 ARG A O 1
ATOM 631 N N . ILE A 1 94 ? -0.843 -1.307 9.388 1.00 98.88 94 ILE A N 1
ATOM 632 C CA . ILE A 1 94 ? 0.348 -0.796 8.719 1.00 98.88 94 ILE A CA 1
ATOM 633 C C . ILE A 1 94 ? 1.209 -1.961 8.231 1.00 98.88 94 ILE A C 1
ATOM 635 O O . ILE A 1 94 ? 1.427 -2.944 8.937 1.00 98.88 94 ILE A O 1
ATOM 639 N N . ASP A 1 95 ? 1.750 -1.815 7.026 1.00 98.75 95 ASP A N 1
ATOM 640 C CA . ASP A 1 95 ? 2.796 -2.681 6.488 1.00 98.75 95 ASP A CA 1
ATOM 641 C C . ASP A 1 95 ? 3.853 -1.838 5.755 1.00 98.75 95 ASP A C 1
ATOM 643 O O . ASP A 1 95 ? 3.663 -0.652 5.472 1.00 98.75 95 ASP A O 1
ATOM 647 N N . CYS A 1 96 ? 5.003 -2.432 5.458 1.00 98.69 96 CYS A N 1
ATOM 648 C CA . CYS A 1 96 ? 6.070 -1.802 4.703 1.00 98.69 96 CYS A CA 1
ATOM 649 C C . CYS A 1 96 ? 6.659 -2.782 3.683 1.00 98.69 96 CYS A C 1
ATOM 651 O O . CYS A 1 96 ? 7.314 -3.764 4.041 1.00 98.69 96 CYS A O 1
ATOM 653 N N . ALA A 1 97 ? 6.497 -2.466 2.400 1.00 98.38 97 ALA A N 1
ATOM 654 C CA . ALA A 1 97 ? 7.229 -3.107 1.319 1.00 98.38 97 ALA A CA 1
ATOM 655 C C . ALA A 1 97 ? 8.624 -2.467 1.206 1.00 98.38 97 ALA A C 1
ATOM 657 O O . ALA A 1 97 ? 8.833 -1.506 0.465 1.00 98.38 97 ALA A O 1
ATOM 658 N N . GLN A 1 98 ? 9.587 -2.993 1.969 1.00 97.94 98 GLN A N 1
ATOM 659 C CA . GLN A 1 98 ? 10.998 -2.595 1.893 1.00 97.94 98 GLN A CA 1
ATOM 660 C C . GLN A 1 98 ? 11.709 -3.400 0.799 1.00 97.94 98 GLN A C 1
ATOM 662 O O . GLN A 1 98 ? 12.312 -4.447 1.045 1.00 97.94 98 GLN A O 1
ATOM 667 N N . SER A 1 99 ? 11.640 -2.899 -0.427 1.00 98.25 99 SER A N 1
ATOM 668 C CA . SER A 1 99 ? 12.125 -3.599 -1.615 1.00 98.25 99 SER A CA 1
ATOM 669 C C . SER A 1 99 ? 13.556 -3.171 -1.933 1.00 98.25 99 SER A C 1
ATOM 671 O O . SER A 1 99 ? 13.839 -1.980 -2.062 1.00 98.25 99 SER A O 1
ATOM 673 N N . LYS A 1 100 ? 14.476 -4.140 -2.030 1.00 97.56 100 LYS A N 1
ATOM 674 C CA . LYS A 1 100 ? 15.909 -3.911 -2.283 1.00 97.56 100 LYS A CA 1
ATOM 675 C C . LYS A 1 100 ? 16.372 -4.697 -3.502 1.00 97.56 100 LYS A C 1
ATOM 677 O O . LYS A 1 100 ? 16.277 -5.924 -3.514 1.00 97.56 100 LYS A O 1
ATOM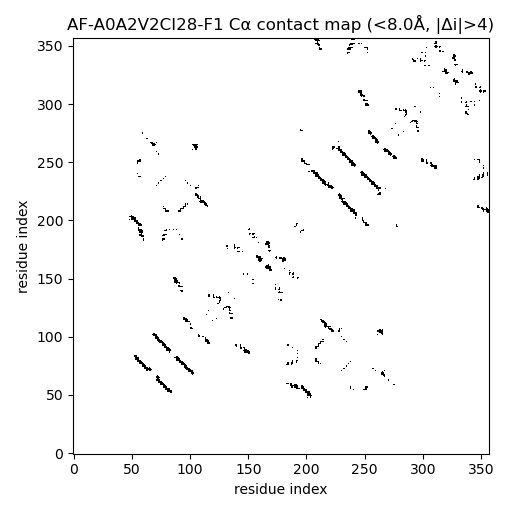 682 N N . MET A 1 101 ? 16.914 -3.997 -4.489 1.00 97.44 101 MET A N 1
ATOM 683 C CA . MET A 1 101 ? 17.547 -4.573 -5.669 1.00 97.44 101 MET A CA 1
ATOM 684 C C . MET A 1 101 ? 19.058 -4.380 -5.575 1.00 97.44 101 MET A C 1
ATOM 686 O O . MET A 1 101 ? 19.536 -3.246 -5.498 1.00 97.44 101 MET A O 1
ATOM 690 N N . ASP A 1 102 ? 19.803 -5.481 -5.605 1.00 96.38 102 ASP A N 1
ATOM 691 C CA . ASP A 1 102 ? 21.252 -5.431 -5.775 1.00 96.38 102 ASP A CA 1
ATOM 692 C C . ASP A 1 102 ? 21.565 -5.034 -7.221 1.00 96.38 102 ASP A C 1
ATOM 694 O O . ASP A 1 102 ? 20.980 -5.580 -8.157 1.00 96.38 102 ASP A O 1
ATOM 698 N N . VAL A 1 103 ? 22.480 -4.082 -7.397 1.00 93.56 103 VAL A N 1
ATOM 699 C CA . VAL A 1 103 ? 22.886 -3.572 -8.712 1.00 93.56 103 VAL A CA 1
ATOM 700 C C . VAL A 1 103 ? 24.390 -3.751 -8.859 1.00 93.56 103 VAL A C 1
ATOM 702 O O . VAL 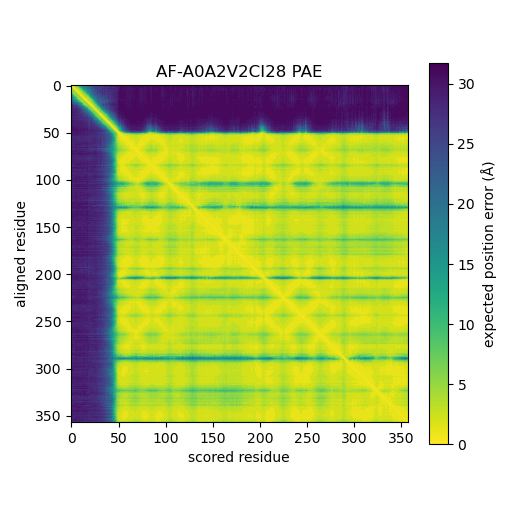A 1 103 ? 25.177 -2.889 -8.473 1.00 93.56 103 VAL A O 1
ATOM 705 N N . ALA A 1 104 ? 24.797 -4.900 -9.390 1.00 87.94 104 ALA A N 1
ATOM 706 C CA . ALA A 1 104 ? 26.200 -5.213 -9.648 1.00 87.94 104 ALA A CA 1
ATOM 707 C C . ALA A 1 104 ? 26.498 -5.023 -11.136 1.00 87.94 104 ALA A C 1
ATOM 709 O O . ALA A 1 104 ? 25.808 -5.596 -11.974 1.00 87.94 104 ALA A O 1
ATOM 710 N N . ASP A 1 105 ? 27.501 -4.206 -11.463 1.00 85.25 105 ASP A N 1
ATOM 711 C CA . ASP A 1 105 ? 27.897 -3.902 -12.846 1.00 85.25 105 ASP A CA 1
ATOM 712 C C . ASP A 1 105 ? 26.725 -3.415 -13.735 1.00 85.25 105 ASP A C 1
ATOM 714 O O . ASP A 1 105 ? 26.647 -3.715 -14.925 1.00 85.25 105 ASP A O 1
ATOM 718 N N . GLY A 1 106 ? 25.765 -2.694 -13.138 1.00 82.50 106 GLY A N 1
ATOM 719 C CA . GLY A 1 106 ? 24.551 -2.220 -13.813 1.00 82.50 106 GLY A CA 1
ATOM 720 C C . GLY A 1 106 ? 23.493 -3.295 -14.092 1.00 82.50 106 GLY A C 1
ATOM 721 O O . GLY A 1 106 ? 22.445 -2.980 -14.659 1.00 82.50 106 GLY A O 1
ATOM 722 N N . ALA A 1 107 ? 23.730 -4.549 -13.699 1.00 91.38 107 ALA A N 1
ATOM 723 C CA . ALA A 1 107 ? 22.757 -5.627 -13.818 1.00 91.38 107 ALA A CA 1
ATOM 724 C C . ALA A 1 107 ? 21.644 -5.500 -12.768 1.00 91.38 107 ALA A C 1
ATOM 726 O O . ALA A 1 107 ? 21.876 -5.058 -11.644 1.00 91.38 107 ALA A O 1
ATOM 727 N N . VAL A 1 108 ? 20.438 -5.934 -13.140 1.00 93.88 108 VAL A N 1
ATOM 728 C CA . VAL A 1 108 ? 19.243 -5.943 -12.285 1.00 93.88 108 VAL A CA 1
ATOM 729 C C . VAL A 1 108 ? 18.525 -7.285 -12.429 1.00 93.88 108 VAL A C 1
ATOM 731 O O . VAL A 1 108 ? 18.521 -7.872 -13.513 1.00 93.88 108 VAL A O 1
ATOM 734 N N . ASP A 1 109 ? 17.907 -7.773 -11.355 1.00 95.50 109 ASP A N 1
ATOM 735 C CA . ASP A 1 109 ? 17.117 -9.009 -11.372 1.00 95.50 109 ASP A CA 1
ATOM 736 C C . ASP A 1 109 ? 15.623 -8.690 -11.522 1.00 95.50 109 ASP A C 1
ATOM 738 O O . ASP A 1 109 ? 14.905 -8.493 -10.543 1.00 95.50 109 ASP A O 1
ATOM 742 N N . ALA A 1 110 ? 15.141 -8.636 -12.765 1.00 95.69 110 ALA A N 1
ATOM 743 C CA . ALA A 1 110 ? 13.734 -8.349 -13.052 1.00 95.69 110 ALA A CA 1
ATOM 744 C C . ALA A 1 110 ? 12.766 -9.446 -12.555 1.00 95.69 110 ALA A C 1
ATOM 746 O O . ALA A 1 110 ? 11.569 -9.195 -12.431 1.00 95.69 110 ALA A O 1
ATOM 747 N N . ALA A 1 111 ? 13.264 -10.649 -12.242 1.00 96.19 111 ALA A N 1
ATOM 748 C CA . ALA A 1 111 ? 12.459 -11.745 -11.703 1.00 96.19 111 ALA A CA 1
ATOM 749 C C . ALA A 1 111 ? 12.416 -11.758 -10.165 1.00 96.19 111 ALA A C 1
ATOM 751 O O . ALA A 1 111 ? 11.742 -12.610 -9.579 1.00 96.19 111 ALA A O 1
ATOM 752 N N . LYS A 1 112 ? 13.124 -10.835 -9.500 1.00 96.44 112 LYS A N 1
ATOM 753 C CA . LYS A 1 112 ? 13.187 -10.778 -8.041 1.00 96.44 112 LYS A CA 1
ATOM 754 C C . LYS A 1 112 ? 11.800 -10.539 -7.448 1.00 96.44 112 LYS A C 1
ATOM 756 O O . LYS A 1 112 ? 11.090 -9.606 -7.823 1.00 96.44 112 LYS A O 1
ATOM 761 N N . THR A 1 113 ? 11.455 -11.364 -6.468 1.00 94.38 113 THR A N 1
ATOM 762 C CA . THR A 1 113 ? 10.265 -11.203 -5.631 1.00 94.38 113 THR A CA 1
ATOM 763 C C . THR A 1 113 ? 10.635 -10.544 -4.310 1.00 94.38 113 THR A C 1
ATOM 765 O O . THR A 1 113 ? 11.734 -10.755 -3.788 1.00 94.38 113 THR A O 1
ATOM 768 N N . PHE A 1 114 ? 9.698 -9.807 -3.729 1.00 97.56 114 PHE A N 1
ATOM 769 C CA . PHE A 1 114 ? 9.884 -9.110 -2.462 1.00 97.56 114 PHE A CA 1
ATOM 770 C C . PHE A 1 114 ? 8.796 -9.539 -1.489 1.00 97.56 114 PHE A C 1
ATOM 772 O O . PHE A 1 114 ? 7.665 -9.769 -1.905 1.00 97.56 114 PHE A O 1
ATOM 779 N N . LYS A 1 115 ? 9.160 -9.634 -0.212 1.00 98.00 115 LYS A N 1
ATOM 780 C CA . LYS A 1 115 ? 8.208 -9.780 0.885 1.00 98.00 115 LYS A CA 1
ATOM 781 C C . LYS A 1 115 ? 8.085 -8.452 1.621 1.00 98.00 115 LYS A C 1
ATOM 783 O O . LYS A 1 115 ? 9.082 -7.727 1.745 1.00 98.00 115 LYS A O 1
ATOM 788 N N . THR A 1 116 ? 6.904 -8.151 2.136 1.00 98.50 116 THR A N 1
ATOM 789 C CA . THR A 1 116 ? 6.721 -7.043 3.077 1.00 98.50 116 THR A CA 1
ATOM 790 C C . THR A 1 116 ? 7.299 -7.384 4.451 1.00 98.50 116 THR A C 1
ATOM 792 O O . THR A 1 116 ? 7.692 -8.522 4.726 1.00 98.50 116 THR A O 1
ATOM 795 N N . LYS A 1 117 ? 7.374 -6.397 5.347 1.00 97.88 117 LYS A N 1
ATOM 796 C CA . LYS A 1 117 ? 7.829 -6.648 6.719 1.00 97.88 117 LYS A CA 1
ATOM 797 C C . LYS A 1 117 ? 6.846 -7.509 7.509 1.00 97.88 117 LYS A C 1
ATOM 799 O O . LYS A 1 117 ? 7.309 -8.343 8.285 1.00 97.88 117 LYS A O 1
ATOM 804 N N . MET A 1 118 ? 5.537 -7.372 7.287 1.00 96.50 118 MET A N 1
ATOM 805 C CA . MET A 1 118 ? 4.555 -8.272 7.903 1.00 96.50 118 MET A CA 1
ATOM 806 C C . MET A 1 118 ? 4.687 -9.710 7.391 1.00 96.50 118 MET A C 1
ATOM 808 O O . MET A 1 118 ? 4.600 -10.643 8.183 1.00 96.50 118 MET A O 1
ATOM 812 N N . GLU A 1 119 ? 4.948 -9.908 6.095 1.00 97.00 119 GLU A N 1
ATOM 813 C CA . GLU A 1 119 ? 5.161 -11.245 5.518 1.00 97.00 119 GLU A CA 1
ATOM 814 C C . GLU A 1 119 ? 6.470 -11.904 5.977 1.00 97.00 119 GLU A C 1
ATOM 816 O O . GLU A 1 119 ? 6.578 -13.132 5.996 1.00 97.00 119 GLU A O 1
ATOM 821 N N . LEU A 1 120 ? 7.481 -11.099 6.313 1.00 96.94 120 LEU A N 1
ATOM 822 C CA . LEU A 1 120 ? 8.727 -11.586 6.900 1.00 96.94 120 LEU A CA 1
ATOM 823 C C . LEU A 1 120 ? 8.547 -11.972 8.374 1.00 96.94 120 LEU A C 1
ATOM 825 O O . LEU A 1 120 ? 9.114 -12.976 8.800 1.00 96.94 120 LEU A O 1
ATOM 829 N N . GLY A 1 121 ? 7.783 -11.198 9.153 1.00 95.44 121 GLY A N 1
ATOM 830 C CA . GLY A 1 121 ? 7.659 -11.401 10.601 1.00 95.44 121 GLY A CA 1
ATOM 831 C C . GLY A 1 121 ? 9.039 -11.489 11.263 1.00 95.44 121 GLY A C 1
ATOM 832 O O . GLY A 1 121 ? 9.910 -10.655 11.005 1.00 95.44 121 GLY A O 1
ATOM 833 N N . ASP A 1 122 ? 9.278 -12.555 12.029 1.00 93.62 122 ASP A N 1
ATOM 834 C CA . ASP A 1 122 ? 10.573 -12.841 12.665 1.00 93.62 122 ASP A CA 1
ATOM 835 C C . ASP A 1 122 ? 11.748 -12.942 11.667 1.00 93.62 122 ASP A C 1
ATOM 837 O O . ASP A 1 122 ? 12.892 -12.664 12.035 1.00 93.62 122 ASP A O 1
ATOM 841 N N . GLU A 1 123 ? 11.506 -13.310 10.396 1.00 95.19 123 GLU A N 1
ATOM 842 C CA . GLU A 1 123 ? 12.557 -13.369 9.362 1.00 95.19 123 GLU A CA 1
ATOM 843 C C . GLU A 1 123 ? 13.150 -11.983 9.061 1.00 95.19 123 GLU A C 1
ATOM 845 O O . GLU A 1 123 ? 14.268 -11.895 8.546 1.00 95.19 123 GLU A O 1
ATOM 850 N N . TYR A 1 124 ? 12.442 -10.894 9.390 1.00 94.81 124 TYR A N 1
ATOM 851 C CA . TYR A 1 124 ? 12.980 -9.540 9.251 1.00 94.81 124 TYR A CA 1
ATOM 852 C C . TYR A 1 124 ? 14.135 -9.287 10.237 1.00 94.81 124 TYR A C 1
ATOM 854 O O . TYR A 1 124 ? 15.092 -8.581 9.902 1.00 94.81 124 TYR A O 1
ATOM 862 N N . GLY A 1 125 ? 14.089 -9.921 11.415 1.00 93.06 125 GLY A N 1
ATOM 863 C CA . GLY A 1 125 ? 15.224 -10.089 12.322 1.00 93.06 125 GLY A CA 1
ATOM 864 C C . GLY A 1 125 ? 15.667 -8.828 13.065 1.00 93.06 125 GLY A C 1
ATOM 865 O O . GLY A 1 125 ? 16.867 -8.647 13.311 1.00 93.06 125 GLY A O 1
ATOM 866 N N . MET A 1 126 ? 14.740 -7.946 13.446 1.00 92.44 126 MET A N 1
ATOM 867 C CA . MET A 1 126 ? 15.064 -6.738 14.215 1.00 92.44 126 MET A CA 1
ATOM 868 C C . MET A 1 126 ? 15.645 -7.054 15.594 1.00 92.44 126 MET A C 1
ATOM 870 O O . MET A 1 126 ? 16.565 -6.361 16.044 1.00 92.44 126 MET A O 1
ATOM 874 N N . VAL A 1 127 ? 15.157 -8.095 16.267 1.00 89.25 127 VAL A N 1
ATOM 875 C CA . VAL A 1 127 ? 15.700 -8.531 17.560 1.00 89.25 127 VAL A CA 1
ATOM 876 C C . VAL A 1 127 ? 16.998 -9.293 17.335 1.00 89.25 127 VAL A C 1
ATOM 878 O O . VAL A 1 127 ? 18.009 -8.991 17.971 1.00 89.25 127 VAL A O 1
ATOM 881 N N . ALA A 1 128 ? 16.992 -10.237 16.389 1.00 85.38 128 ALA A N 1
ATOM 882 C CA . ALA A 1 128 ? 18.129 -11.116 16.119 1.00 85.38 128 ALA A CA 1
ATOM 883 C C . ALA A 1 128 ? 19.399 -10.358 15.694 1.00 85.38 128 ALA A C 1
ATOM 885 O O . ALA A 1 128 ? 20.505 -10.758 16.069 1.00 85.38 128 ALA A O 1
ATOM 886 N N . TYR A 1 129 ? 19.253 -9.268 14.934 1.00 85.06 129 TYR A N 1
ATOM 887 C CA . TYR A 1 129 ? 20.384 -8.554 14.329 1.00 85.06 129 TYR A CA 1
ATOM 888 C C . TYR A 1 129 ? 20.483 -7.074 14.724 1.00 85.06 129 TYR A C 1
ATOM 890 O O . TYR A 1 129 ? 21.539 -6.469 14.534 1.00 85.06 129 TYR A O 1
ATOM 898 N N . GLY A 1 130 ? 19.415 -6.481 15.269 1.00 80.31 130 GLY A N 1
ATOM 899 C CA . GLY A 1 130 ? 19.302 -5.032 15.485 1.00 80.31 130 GLY A CA 1
ATOM 900 C C . GLY A 1 130 ? 19.262 -4.573 16.944 1.00 80.31 130 GLY A C 1
ATOM 901 O O . GLY A 1 130 ? 19.228 -3.368 17.180 1.00 80.31 130 GLY A O 1
ATOM 902 N N . ASN A 1 131 ? 19.284 -5.489 17.923 1.00 83.75 131 ASN A N 1
ATOM 903 C CA . ASN A 1 131 ? 19.065 -5.187 19.350 1.00 83.75 131 ASN A CA 1
ATOM 904 C C . ASN A 1 131 ? 17.737 -4.446 19.624 1.00 83.75 131 ASN A C 1
ATOM 906 O O . ASN A 1 131 ? 17.648 -3.661 20.571 1.00 83.75 131 ASN A O 1
ATOM 910 N N . ALA A 1 132 ? 16.718 -4.659 18.784 1.00 91.06 132 ALA A N 1
ATOM 911 C CA . ALA A 1 132 ? 15.397 -4.078 18.990 1.00 91.06 132 ALA A CA 1
ATOM 912 C C . ALA A 1 132 ? 14.680 -4.719 20.189 1.00 91.06 132 ALA A C 1
ATOM 914 O O . ALA A 1 132 ? 14.961 -5.858 20.562 1.00 91.06 132 ALA A O 1
ATOM 915 N N . ILE A 1 133 ? 13.729 -3.990 20.778 1.00 92.19 133 ILE A N 1
ATOM 916 C CA . ILE A 1 133 ? 12.951 -4.473 21.932 1.00 92.19 133 ILE A CA 1
ATOM 917 C C . ILE A 1 133 ? 11.940 -5.570 21.565 1.00 92.19 133 ILE A C 1
ATOM 919 O O . ILE A 1 133 ? 11.536 -6.342 22.430 1.00 92.19 133 ILE A O 1
ATOM 923 N N . ALA A 1 134 ? 11.532 -5.616 20.297 1.00 95.19 134 ALA A N 1
ATOM 924 C CA . ALA A 1 134 ? 10.620 -6.590 19.712 1.00 95.19 134 ALA A CA 1
ATOM 925 C C . ALA A 1 134 ? 10.770 -6.571 18.181 1.00 95.19 134 ALA A C 1
ATOM 927 O O . ALA A 1 134 ? 11.433 -5.685 17.628 1.00 95.19 134 ALA A O 1
ATOM 928 N N . GLU A 1 135 ? 10.162 -7.537 17.499 1.00 96.38 135 GLU A N 1
ATOM 929 C CA . GLU A 1 135 ? 10.120 -7.557 16.037 1.00 96.38 135 GLU A CA 1
ATOM 930 C C . GLU A 1 135 ? 9.238 -6.435 15.470 1.00 96.38 135 GLU A C 1
ATOM 932 O O . GLU A 1 135 ? 8.507 -5.750 16.199 1.00 96.38 135 GLU A O 1
ATOM 937 N N . TRP A 1 136 ? 9.387 -6.185 14.167 1.00 96.62 136 TRP A N 1
ATOM 938 C CA . TRP A 1 136 ? 8.747 -5.053 13.493 1.00 96.62 136 TRP A CA 1
ATOM 939 C C . TRP A 1 136 ? 7.223 -5.100 13.619 1.00 96.62 136 TRP A C 1
ATOM 941 O O . TRP A 1 136 ? 6.609 -4.090 13.942 1.00 96.62 136 TRP A O 1
ATOM 951 N N . ASP A 1 137 ? 6.624 -6.271 13.424 1.00 95.31 137 ASP A N 1
ATOM 952 C CA . ASP A 1 137 ? 5.181 -6.506 13.500 1.00 95.31 137 ASP A CA 1
ATOM 953 C C . ASP A 1 137 ? 4.608 -6.177 14.889 1.00 95.31 137 ASP A C 1
ATOM 955 O O . ASP A 1 137 ? 3.595 -5.484 14.999 1.00 95.31 137 ASP A O 1
ATOM 959 N N . ALA A 1 138 ? 5.290 -6.592 15.960 1.00 97.38 138 ALA A N 1
ATOM 960 C CA . ALA A 1 138 ? 4.875 -6.317 17.332 1.00 97.38 138 ALA A CA 1
ATOM 961 C C . ALA A 1 138 ? 4.952 -4.819 17.673 1.00 97.38 138 ALA A C 1
ATOM 963 O O . ALA A 1 138 ? 4.033 -4.277 18.291 1.00 97.38 138 ALA A O 1
ATOM 964 N N . GLN A 1 139 ? 6.023 -4.136 17.254 1.00 98.31 139 GLN A N 1
ATOM 965 C CA . GLN A 1 139 ? 6.167 -2.694 17.482 1.00 98.31 139 GLN A CA 1
ATOM 966 C C . GLN A 1 139 ? 5.186 -1.878 16.623 1.00 98.31 139 GLN A C 1
ATOM 968 O O . GLN A 1 139 ? 4.613 -0.902 17.106 1.00 98.31 139 GLN A O 1
ATOM 973 N N . THR A 1 140 ? 4.943 -2.288 15.374 1.00 98.12 140 THR A N 1
ATOM 974 C CA . THR A 1 140 ? 3.942 -1.664 14.496 1.00 98.12 140 THR A CA 1
ATOM 975 C C . THR A 1 140 ? 2.540 -1.823 15.067 1.00 98.12 140 THR A C 1
ATOM 977 O O . THR A 1 140 ? 1.808 -0.839 15.136 1.00 98.12 140 THR A O 1
ATOM 980 N N . LYS A 1 141 ? 2.186 -3.009 15.577 1.00 97.94 141 LYS A N 1
ATOM 981 C CA . LYS A 1 141 ? 0.903 -3.232 16.255 1.00 97.94 141 LYS A CA 1
ATOM 982 C C . LYS A 1 141 ? 0.705 -2.294 17.450 1.00 97.94 141 LYS A C 1
ATOM 984 O O . LYS A 1 141 ? -0.388 -1.773 17.640 1.00 97.94 141 LYS A O 1
ATOM 989 N N . ALA A 1 142 ? 1.754 -2.026 18.227 1.00 98.38 142 ALA A N 1
ATOM 990 C CA . ALA A 1 142 ? 1.662 -1.063 19.323 1.00 98.38 142 ALA A CA 1
ATOM 991 C C . ALA A 1 142 ? 1.360 0.364 18.827 1.00 98.38 142 ALA A C 1
ATOM 993 O O . ALA A 1 142 ? 0.584 1.084 19.455 1.00 98.38 142 ALA A O 1
ATOM 994 N N . PHE A 1 143 ? 1.922 0.770 17.683 1.00 98.75 143 PHE A N 1
ATOM 995 C CA . PHE A 1 143 ? 1.571 2.040 17.042 1.00 98.75 143 PHE A CA 1
ATOM 996 C C . PHE A 1 143 ? 0.131 2.037 16.503 1.00 98.75 143 PHE A C 1
ATOM 998 O O . PHE A 1 143 ? -0.593 3.004 16.735 1.00 98.75 143 PHE A O 1
ATOM 1005 N N . GLU A 1 144 ? -0.297 0.960 15.830 1.00 98.75 144 GLU A N 1
ATOM 1006 C CA . GLU A 1 144 ? -1.676 0.772 15.343 1.00 98.75 144 GLU A CA 1
ATOM 1007 C C . GLU A 1 144 ? -2.693 0.950 16.481 1.00 98.75 144 GLU A C 1
ATOM 1009 O O . GLU A 1 144 ? -3.634 1.729 16.351 1.00 98.75 144 GLU A O 1
ATOM 1014 N N . GLU A 1 145 ? -2.474 0.284 17.618 1.00 98.62 145 GLU A N 1
ATOM 1015 C CA . GLU A 1 145 ? -3.336 0.375 18.804 1.00 98.62 145 GLU A CA 1
ATOM 1016 C C . GLU A 1 145 ? -3.299 1.770 19.440 1.00 98.62 145 GLU A C 1
ATOM 1018 O O . GLU A 1 145 ? -4.325 2.272 19.899 1.00 98.62 145 GLU A O 1
ATOM 1023 N N . PHE A 1 146 ? -2.137 2.426 19.443 1.00 98.75 146 PHE A N 1
ATOM 1024 C CA . PHE A 1 146 ? -1.980 3.755 20.029 1.00 98.75 146 PHE A CA 1
ATOM 1025 C C . PHE A 1 146 ? -2.741 4.849 19.267 1.00 98.75 146 PHE A C 1
ATOM 1027 O O . PHE A 1 146 ? -3.171 5.831 19.878 1.00 98.75 146 PHE A O 1
ATOM 1034 N N . VAL A 1 147 ? -2.902 4.718 17.945 1.00 98.81 147 VAL A N 1
ATOM 1035 C CA . VAL A 1 147 ? -3.627 5.714 17.137 1.00 98.81 147 VAL A CA 1
ATOM 1036 C C . VAL A 1 147 ? -5.146 5.529 17.151 1.00 98.81 147 VAL A C 1
ATOM 1038 O O . VAL A 1 147 ? -5.862 6.444 16.745 1.00 98.81 147 VAL A O 1
ATOM 1041 N N . VAL A 1 148 ? -5.662 4.407 17.662 1.00 98.75 148 VAL A N 1
ATOM 1042 C CA . VAL A 1 148 ? -7.109 4.210 17.838 1.00 98.75 148 VAL A CA 1
ATOM 1043 C C . VAL A 1 148 ? -7.681 5.267 18.794 1.00 98.75 148 VAL A C 1
ATOM 1045 O O . VAL A 1 148 ? -7.119 5.577 19.845 1.00 98.75 148 VAL A O 1
ATOM 1048 N N . GLY A 1 149 ? -8.815 5.848 18.409 1.00 98.62 149 GLY A N 1
ATOM 1049 C CA . GLY A 1 149 ? -9.495 6.950 19.084 1.00 98.62 149 GLY A CA 1
ATOM 1050 C C . GLY A 1 149 ? -8.972 8.343 18.719 1.00 98.62 149 GLY A C 1
ATOM 1051 O O . GLY A 1 149 ? -9.562 9.327 19.169 1.00 98.62 149 GLY A O 1
ATOM 1052 N N . LYS A 1 150 ? -7.899 8.446 17.921 1.00 98.81 150 LYS A N 1
ATOM 1053 C CA . LYS A 1 150 ? -7.332 9.723 17.462 1.00 98.81 150 LYS A CA 1
ATOM 1054 C C . LYS A 1 150 ? -7.880 10.134 16.099 1.00 98.81 150 LYS A C 1
ATOM 1056 O O . LYS A 1 150 ? -8.254 9.301 15.277 1.00 98.81 150 LYS A O 1
ATOM 1061 N N . THR A 1 151 ? -7.862 11.434 15.851 1.00 98.81 151 THR A N 1
ATOM 1062 C CA . THR A 1 151 ? -8.075 12.060 14.541 1.00 98.81 151 THR A CA 1
ATOM 1063 C C . THR A 1 151 ? -6.765 12.165 13.753 1.00 98.81 151 THR A C 1
ATOM 1065 O O . THR A 1 151 ? -5.673 12.073 14.321 1.00 98.81 151 THR A O 1
ATOM 1068 N N . ALA A 1 152 ? -6.851 12.443 12.448 1.00 98.62 152 ALA A N 1
ATOM 1069 C CA . ALA A 1 152 ? -5.678 12.689 11.602 1.00 98.62 152 ALA A CA 1
ATOM 1070 C C . ALA A 1 152 ? -4.747 13.776 12.176 1.00 98.62 152 ALA A C 1
ATOM 1072 O O . ALA A 1 152 ? -3.537 13.579 12.251 1.00 98.62 152 ALA A O 1
ATOM 1073 N N . ALA A 1 153 ? -5.316 14.889 12.651 1.00 98.75 153 ALA A N 1
ATOM 1074 C CA . ALA A 1 153 ? -4.553 16.004 13.212 1.00 98.75 153 ALA A CA 1
ATOM 1075 C C . ALA A 1 153 ? -3.800 15.615 14.496 1.00 98.75 153 ALA A C 1
ATOM 1077 O O . ALA A 1 153 ? -2.669 16.047 14.712 1.00 98.75 153 ALA A O 1
ATOM 1078 N N . GLU A 1 154 ? -4.397 14.775 15.344 1.00 98.75 154 GLU A N 1
ATOM 1079 C CA . GLU A 1 154 ? -3.737 14.274 16.553 1.00 98.75 154 GLU A CA 1
ATOM 1080 C C . GLU A 1 154 ? -2.603 13.294 16.227 1.00 98.75 154 GLU A C 1
ATOM 1082 O O . GLU A 1 154 ? -1.579 13.311 16.910 1.00 98.75 154 GLU A O 1
ATOM 1087 N N . VAL A 1 155 ? -2.753 12.467 15.183 1.00 98.75 155 VAL A N 1
ATOM 1088 C CA . VAL A 1 155 ? -1.672 11.592 14.694 1.00 98.75 155 VAL A CA 1
ATOM 1089 C C . VAL A 1 155 ? -0.538 12.418 14.086 1.00 98.75 155 VAL A C 1
ATOM 1091 O O . VAL A 1 155 ? 0.630 12.178 14.393 1.00 98.75 155 VAL A O 1
ATOM 1094 N N . GLU A 1 156 ? -0.854 13.418 13.264 1.00 98.56 156 GLU A N 1
ATOM 1095 C CA . GLU A 1 156 ? 0.132 14.329 12.675 1.00 98.56 156 GLU A CA 1
ATOM 1096 C C . GLU A 1 156 ? 0.939 15.061 13.761 1.00 98.56 156 GLU A C 1
ATOM 1098 O O . GLU A 1 156 ? 2.171 15.149 13.681 1.00 98.56 156 GLU A O 1
ATOM 1103 N N . ALA A 1 157 ? 0.257 15.494 14.824 1.00 98.56 157 ALA A N 1
ATOM 1104 C CA . ALA A 1 157 ? 0.840 16.211 15.951 1.00 98.56 157 ALA A CA 1
ATOM 1105 C C . ALA A 1 157 ? 1.693 15.347 16.900 1.00 98.56 157 ALA A C 1
ATOM 1107 O O . ALA A 1 157 ? 2.310 15.907 17.806 1.00 98.56 157 ALA A O 1
ATOM 1108 N N . LEU A 1 158 ? 1.773 14.018 16.721 1.00 98.38 158 LEU A N 1
ATOM 1109 C CA . LEU A 1 158 ? 2.614 13.170 17.575 1.00 98.38 158 LEU A CA 1
ATOM 1110 C C . LEU A 1 158 ? 4.076 13.622 17.531 1.00 98.38 158 LEU A C 1
ATOM 1112 O O . LEU A 1 158 ? 4.734 13.561 16.491 1.00 98.38 158 LEU A O 1
ATOM 1116 N N . GLU A 1 159 ? 4.599 14.066 18.667 1.00 98.25 159 GLU A N 1
ATOM 1117 C CA . GLU A 1 159 ? 5.967 14.563 18.746 1.00 98.25 159 GLU A CA 1
ATOM 1118 C C . GLU A 1 159 ? 6.988 13.429 18.610 1.00 98.25 159 GLU A C 1
ATOM 1120 O O . GLU A 1 159 ? 6.835 12.343 19.181 1.00 98.25 159 GLU A O 1
ATOM 1125 N N . THR A 1 160 ? 8.067 13.708 17.879 1.00 98.44 160 THR A N 1
ATOM 1126 C CA . THR A 1 160 ? 9.190 12.787 17.695 1.00 98.44 160 THR A CA 1
ATOM 1127 C C . THR A 1 160 ? 10.505 13.415 18.124 1.00 98.44 160 THR A C 1
ATOM 1129 O O . THR A 1 160 ? 10.721 14.616 17.956 1.00 98.44 160 THR A O 1
ATOM 1132 N N . VAL A 1 161 ? 11.426 12.583 18.599 1.00 98.19 161 VAL A N 1
ATOM 1133 C CA . VAL A 1 161 ? 12.804 12.967 18.916 1.00 98.19 161 VAL A CA 1
ATOM 1134 C C . VAL A 1 161 ? 13.781 12.004 18.247 1.00 98.19 161 VAL A C 1
ATOM 1136 O O . VAL A 1 161 ? 13.546 10.799 18.205 1.00 98.19 161 VAL A O 1
ATOM 1139 N N . LEU A 1 162 ? 14.899 12.520 17.733 1.00 97.69 162 LEU A N 1
ATOM 1140 C CA . LEU A 1 162 ? 15.936 11.688 17.127 1.00 97.69 162 LEU A CA 1
ATOM 1141 C C . LEU A 1 162 ? 16.699 10.905 18.210 1.00 97.69 162 LEU A C 1
ATOM 1143 O O . LEU A 1 162 ? 17.396 11.494 19.040 1.00 97.69 162 LEU A O 1
ATOM 1147 N N . LYS A 1 163 ? 16.614 9.573 18.179 1.00 94.62 163 LYS A N 1
ATOM 1148 C CA . LYS A 1 163 ? 17.407 8.649 19.005 1.00 94.62 163 LYS A CA 1
ATOM 1149 C C . LYS A 1 163 ? 17.931 7.516 18.135 1.00 94.62 163 LYS A C 1
ATOM 1151 O O . LYS A 1 163 ? 17.174 6.916 17.388 1.00 94.62 163 LYS A O 1
ATOM 1156 N N . ASN A 1 164 ? 19.227 7.214 18.228 1.00 89.31 164 ASN A N 1
ATOM 1157 C CA . ASN A 1 164 ? 19.864 6.136 17.455 1.00 89.31 164 ASN A CA 1
ATOM 1158 C C . ASN A 1 164 ? 19.548 6.187 15.946 1.00 89.31 164 ASN A C 1
ATOM 1160 O O . ASN A 1 164 ? 19.345 5.154 15.325 1.00 89.31 164 ASN A O 1
ATOM 1164 N N . ASN A 1 165 ? 19.508 7.393 15.365 1.00 90.62 165 ASN A N 1
ATOM 1165 C CA . ASN A 1 165 ? 19.165 7.624 13.956 1.00 90.62 165 ASN A CA 1
ATOM 1166 C C . ASN A 1 165 ? 17.708 7.279 13.564 1.00 90.62 165 ASN A C 1
ATOM 1168 O O . ASN A 1 165 ? 17.417 7.119 12.382 1.00 90.62 165 ASN A O 1
ATOM 1172 N N . HIS A 1 166 ? 16.802 7.205 14.542 1.00 93.50 166 HIS A N 1
ATOM 1173 C CA . HIS A 1 166 ? 15.363 7.028 14.357 1.00 93.50 166 HIS A CA 1
ATOM 1174 C C . HIS A 1 166 ? 14.593 8.181 15.009 1.00 93.50 166 HIS A C 1
ATOM 1176 O O . HIS A 1 166 ? 14.891 8.573 16.141 1.00 93.50 166 HIS A O 1
ATOM 1182 N N . ASN A 1 167 ? 13.596 8.724 14.314 1.00 97.44 167 ASN A N 1
ATOM 1183 C CA . ASN A 1 167 ? 12.633 9.665 14.883 1.00 97.44 167 ASN A CA 1
ATOM 1184 C C . ASN A 1 167 ? 11.559 8.875 15.633 1.00 97.44 167 ASN A C 1
ATOM 1186 O O . ASN A 1 167 ? 10.561 8.434 15.064 1.00 97.44 167 ASN A O 1
ATOM 1190 N N . VAL A 1 168 ? 11.808 8.664 16.920 1.00 97.75 168 VAL A N 1
ATOM 1191 C CA . VAL A 1 168 ? 10.949 7.869 17.804 1.00 97.75 168 VAL A CA 1
ATOM 1192 C C . VAL A 1 168 ? 9.955 8.765 18.534 1.00 97.75 168 VAL A C 1
ATOM 1194 O O . VAL A 1 168 ? 10.203 9.964 18.683 1.00 97.75 168 VAL A O 1
ATOM 1197 N N . ALA A 1 169 ? 8.855 8.195 19.027 1.00 98.12 169 ALA A N 1
ATOM 1198 C CA . ALA A 1 169 ? 7.859 8.933 19.802 1.00 98.12 169 ALA A CA 1
ATOM 1199 C C . ALA A 1 169 ? 8.459 9.595 21.059 1.00 98.12 169 ALA A C 1
ATOM 1201 O O . ALA A 1 169 ? 9.302 9.011 21.746 1.00 98.12 169 ALA A O 1
ATOM 1202 N N . VAL A 1 170 ? 7.995 10.808 21.376 1.00 98.44 170 VAL A N 1
ATOM 1203 C CA . VAL A 1 170 ? 8.234 11.452 22.682 1.00 98.44 170 VAL A CA 1
ATOM 1204 C C . VAL A 1 170 ? 7.304 10.885 23.755 1.00 98.44 170 VAL A C 1
ATOM 1206 O O . VAL A 1 170 ? 7.720 10.772 24.906 1.00 98.44 170 VAL A O 1
ATOM 1209 N N . ASP A 1 171 ? 6.075 10.505 23.386 1.00 98.19 171 ASP A N 1
ATOM 1210 C CA . ASP A 1 171 ? 5.130 9.849 24.294 1.00 98.19 171 ASP A CA 1
ATOM 1211 C C . ASP A 1 171 ? 5.755 8.576 24.882 1.00 98.19 171 ASP A C 1
ATOM 1213 O O . ASP A 1 171 ? 6.110 7.647 24.154 1.00 98.19 171 ASP A O 1
ATOM 1217 N N . GLU A 1 172 ? 5.912 8.543 26.207 1.00 97.31 172 GLU A N 1
ATOM 1218 C CA . GLU A 1 172 ? 6.619 7.461 26.896 1.00 97.31 172 GLU A CA 1
ATOM 1219 C C . GLU A 1 172 ? 5.886 6.116 26.795 1.00 97.31 172 GLU A C 1
ATOM 1221 O O . GLU A 1 172 ? 6.538 5.070 26.800 1.00 97.31 172 GLU A O 1
ATOM 1226 N N . THR A 1 173 ? 4.555 6.126 26.664 1.00 96.88 173 THR A N 1
ATOM 1227 C CA . THR A 1 173 ? 3.746 4.905 26.538 1.00 96.88 173 THR A CA 1
ATOM 1228 C C . THR A 1 173 ? 3.967 4.269 25.173 1.00 96.88 173 THR A C 1
ATOM 1230 O O . THR A 1 173 ? 4.255 3.072 25.083 1.00 96.88 173 THR A O 1
ATOM 1233 N N . LEU A 1 174 ? 3.897 5.078 24.112 1.00 97.88 174 LEU A N 1
ATOM 1234 C CA . LEU A 1 174 ? 4.196 4.604 22.764 1.00 97.88 174 LEU A CA 1
ATOM 1235 C C . LEU A 1 174 ? 5.669 4.197 22.649 1.00 97.88 174 LEU A C 1
ATOM 1237 O O . LEU A 1 174 ? 5.967 3.113 22.161 1.00 97.88 174 LEU A O 1
ATOM 1241 N N . TYR A 1 175 ? 6.599 5.006 23.157 1.00 97.19 175 TYR A N 1
ATOM 1242 C CA . TYR A 1 175 ? 8.029 4.708 23.063 1.00 97.19 175 TYR A CA 1
ATOM 1243 C C . TYR A 1 175 ? 8.432 3.414 23.789 1.00 97.19 175 TYR A C 1
ATOM 1245 O O . TYR A 1 175 ? 9.327 2.703 23.332 1.00 97.19 175 TYR A O 1
ATOM 1253 N N . ALA A 1 176 ? 7.766 3.073 24.897 1.00 96.81 176 ALA A N 1
ATOM 1254 C CA . ALA A 1 176 ? 8.028 1.834 25.631 1.00 96.81 176 ALA A CA 1
ATOM 1255 C C . ALA A 1 176 ? 7.705 0.561 24.827 1.00 96.81 176 ALA A C 1
ATOM 1257 O O . ALA A 1 176 ? 8.222 -0.507 25.154 1.00 96.81 176 ALA A O 1
ATOM 1258 N N . SER A 1 177 ? 6.863 0.670 23.795 1.00 97.06 177 SER A N 1
ATOM 1259 C CA . SER A 1 177 ? 6.391 -0.452 22.973 1.00 97.06 177 SER A CA 1
ATOM 1260 C C . SER A 1 177 ? 6.758 -0.331 21.489 1.00 97.06 177 SER A C 1
ATOM 1262 O O . SER A 1 177 ? 6.775 -1.336 20.784 1.00 97.06 177 SER A O 1
ATOM 1264 N N . CYS A 1 178 ? 7.131 0.862 21.024 1.00 97.56 178 CYS A N 1
ATOM 1265 C CA . CYS A 1 178 ? 7.593 1.140 19.672 1.00 97.56 178 CYS A CA 1
ATOM 1266 C C . CYS A 1 178 ? 8.789 2.104 19.705 1.00 97.56 178 CYS A C 1
ATOM 1268 O O . CYS A 1 178 ? 8.656 3.317 19.872 1.00 97.56 178 CYS A O 1
ATOM 1270 N N . THR A 1 179 ? 9.979 1.548 19.485 1.00 96.38 179 THR A N 1
ATOM 1271 C CA . THR A 1 179 ? 11.257 2.285 19.420 1.00 96.38 179 THR A CA 1
ATOM 1272 C C . THR A 1 179 ? 11.728 2.549 17.989 1.00 96.38 179 THR A C 1
ATOM 1274 O O . THR A 1 179 ? 12.835 3.043 17.781 1.00 96.38 179 THR A O 1
ATOM 1277 N N . MET A 1 180 ? 10.906 2.200 16.999 1.00 95.62 180 MET A N 1
ATOM 1278 C CA . MET A 1 180 ? 11.198 2.409 15.582 1.00 95.62 180 MET A CA 1
ATOM 1279 C C . MET A 1 180 ? 10.988 3.868 15.175 1.00 95.62 180 MET A C 1
ATOM 1281 O O . MET A 1 180 ? 10.333 4.637 15.879 1.00 95.62 180 MET A O 1
ATOM 1285 N N . ASP A 1 181 ? 11.531 4.243 14.015 1.00 97.00 181 ASP A N 1
ATOM 1286 C CA . ASP A 1 181 ? 11.154 5.504 13.377 1.00 97.00 181 ASP A CA 1
ATOM 1287 C C . ASP A 1 181 ? 9.668 5.451 12.996 1.00 97.00 181 ASP A C 1
ATOM 1289 O O . ASP A 1 181 ? 9.250 4.543 12.277 1.00 97.00 181 ASP A O 1
ATOM 1293 N N . ILE A 1 182 ? 8.883 6.410 13.488 1.00 98.38 182 ILE A N 1
ATOM 1294 C CA . ILE A 1 182 ? 7.429 6.462 13.263 1.00 98.38 182 ILE A CA 1
ATOM 1295 C C . ILE A 1 182 ? 7.020 7.515 12.228 1.00 98.38 182 ILE A C 1
ATOM 1297 O O . ILE A 1 182 ? 5.831 7.741 12.017 1.00 98.38 182 ILE A O 1
ATOM 1301 N N . THR A 1 183 ? 7.971 8.176 11.564 1.00 98.56 183 THR A N 1
ATOM 1302 C CA . THR A 1 183 ? 7.679 9.289 10.643 1.00 98.56 183 THR A CA 1
ATOM 1303 C C . THR A 1 183 ? 6.831 8.824 9.463 1.00 98.56 183 THR A C 1
ATOM 1305 O O . THR A 1 183 ? 5.791 9.417 9.179 1.00 98.56 183 THR A O 1
ATOM 1308 N N . ALA A 1 184 ? 7.233 7.725 8.818 1.00 98.62 184 ALA A N 1
ATOM 1309 C CA . ALA A 1 184 ? 6.486 7.155 7.700 1.00 98.62 184 ALA A CA 1
ATOM 1310 C C . ALA A 1 184 ? 5.138 6.566 8.145 1.00 98.62 184 ALA A C 1
ATOM 1312 O O . ALA A 1 184 ? 4.164 6.651 7.404 1.00 98.62 184 ALA A O 1
ATOM 1313 N N . PHE A 1 185 ? 5.054 6.030 9.371 1.00 98.75 185 PHE A N 1
ATOM 1314 C CA . PHE A 1 185 ? 3.802 5.507 9.930 1.00 98.75 185 PHE A CA 1
ATOM 1315 C C . PHE A 1 185 ? 2.788 6.631 10.117 1.00 98.75 185 PHE A C 1
ATOM 1317 O O . PHE A 1 185 ? 1.660 6.530 9.641 1.00 98.75 185 PHE A O 1
ATOM 1324 N N . LYS A 1 186 ? 3.211 7.740 10.739 1.00 98.81 186 LYS A N 1
ATOM 1325 C CA . LYS A 1 186 ? 2.385 8.942 10.883 1.00 98.81 186 LYS A CA 1
ATOM 1326 C C . LYS A 1 186 ? 1.906 9.450 9.525 1.00 98.81 186 LYS A C 1
ATOM 1328 O O . LYS A 1 186 ? 0.715 9.681 9.363 1.00 98.81 186 LYS A O 1
ATOM 1333 N N . ALA A 1 187 ? 2.815 9.608 8.561 1.00 98.81 187 ALA A N 1
ATOM 1334 C CA . ALA A 1 187 ? 2.479 10.127 7.237 1.00 98.81 187 ALA A CA 1
ATOM 1335 C C . ALA A 1 187 ? 1.465 9.230 6.507 1.00 98.81 187 ALA A C 1
ATOM 1337 O O . ALA A 1 187 ? 0.457 9.731 6.012 1.00 98.81 187 ALA A O 1
ATOM 1338 N N . ALA A 1 188 ? 1.685 7.912 6.498 1.00 98.88 188 ALA A N 1
ATOM 1339 C CA . ALA A 1 188 ? 0.771 6.961 5.874 1.00 98.88 188 ALA A CA 1
ATOM 1340 C C . ALA A 1 188 ? -0.611 6.961 6.552 1.00 98.88 188 ALA A C 1
ATOM 1342 O O . ALA A 1 188 ? -1.619 7.022 5.853 1.00 98.88 188 ALA A O 1
ATOM 1343 N N . VAL A 1 189 ? -0.675 6.974 7.892 1.00 98.94 189 VAL A N 1
ATOM 1344 C CA . VAL A 1 189 ? -1.948 7.043 8.638 1.00 98.94 189 VAL A CA 1
ATOM 1345 C C . VAL A 1 189 ? -2.683 8.356 8.368 1.00 98.94 189 VAL A C 1
ATOM 1347 O O . VAL A 1 189 ? -3.880 8.334 8.107 1.00 98.94 189 VAL A O 1
ATOM 1350 N N . VAL A 1 190 ? -1.988 9.496 8.367 1.00 98.88 190 VAL A N 1
ATOM 1351 C CA . VAL A 1 190 ? -2.603 10.802 8.066 1.00 98.88 190 VAL A CA 1
ATOM 1352 C C . VAL A 1 190 ? -3.176 10.825 6.649 1.00 98.88 190 VAL A C 1
ATOM 1354 O O . VAL A 1 190 ? -4.303 11.278 6.463 1.00 98.88 190 VAL A O 1
ATOM 1357 N N . LYS A 1 191 ? -2.445 10.291 5.660 1.00 98.81 191 LYS A N 1
ATOM 1358 C CA . LYS A 1 191 ? -2.957 10.134 4.291 1.00 98.81 191 LYS A CA 1
ATOM 1359 C C . LYS A 1 191 ? -4.173 9.208 4.238 1.00 98.81 191 LYS A C 1
ATOM 1361 O O . LYS A 1 191 ? -5.137 9.534 3.554 1.00 98.81 191 LYS A O 1
ATOM 1366 N N . ALA A 1 192 ? -4.145 8.098 4.978 1.00 98.88 192 ALA A N 1
ATOM 1367 C CA . ALA A 1 192 ? -5.242 7.134 5.043 1.00 98.88 192 ALA A CA 1
ATOM 1368 C C . ALA A 1 192 ? -6.513 7.729 5.669 1.00 98.88 192 ALA A C 1
ATOM 1370 O O . ALA A 1 192 ? -7.610 7.336 5.297 1.00 98.88 192 ALA A O 1
ATOM 1371 N N . CYS A 1 193 ? -6.384 8.702 6.575 1.00 98.75 193 CYS A N 1
ATOM 1372 C CA . CYS A 1 193 ? -7.527 9.440 7.111 1.00 98.75 193 CYS A CA 1
ATOM 1373 C C . CYS A 1 193 ? -8.111 10.484 6.135 1.00 98.75 193 CYS A C 1
ATOM 1375 O O . CYS A 1 193 ? -9.117 11.111 6.460 1.00 98.75 193 CYS A O 1
ATOM 1377 N N . GLY A 1 194 ? -7.452 10.747 5.002 1.00 97.19 194 GLY A N 1
ATOM 1378 C CA . GLY A 1 194 ? -7.903 11.697 3.987 1.00 97.19 194 GLY A CA 1
ATOM 1379 C C . GLY A 1 194 ? -8.821 11.073 2.932 1.00 97.19 194 GLY A C 1
ATOM 1380 O O . GLY A 1 194 ? -9.111 9.884 2.946 1.00 97.19 194 GLY A O 1
ATOM 1381 N N . GLU A 1 195 ? -9.238 11.888 1.960 1.00 95.75 195 GLU A N 1
ATOM 1382 C CA . GLU A 1 195 ? -10.257 11.507 0.962 1.00 95.75 195 GLU A CA 1
ATOM 1383 C C . GLU A 1 195 ? -9.700 10.954 -0.362 1.00 95.75 195 GLU A C 1
ATOM 1385 O O . GLU A 1 195 ? -10.453 10.624 -1.277 1.00 95.75 195 GLU A O 1
ATOM 1390 N N . VAL A 1 196 ? -8.374 10.900 -0.524 1.00 96.69 196 VAL A N 1
ATOM 1391 C CA . VAL A 1 196 ? -7.750 10.520 -1.808 1.00 96.69 196 VAL A CA 1
ATOM 1392 C C . VAL A 1 196 ? -8.106 9.080 -2.188 1.00 96.69 196 VAL A C 1
ATOM 1394 O O . VAL A 1 196 ? -8.465 8.806 -3.336 1.00 96.69 196 VAL A O 1
ATOM 1397 N N . ASN A 1 197 ? -8.042 8.173 -1.213 1.00 98.19 197 ASN A N 1
ATOM 1398 C CA . ASN A 1 197 ? -8.324 6.756 -1.391 1.00 98.19 197 ASN A CA 1
ATOM 1399 C C . ASN A 1 197 ? -9.189 6.223 -0.241 1.00 98.19 197 ASN A C 1
ATOM 1401 O O . ASN A 1 197 ? -8.738 5.409 0.569 1.00 98.19 197 ASN A O 1
ATOM 1405 N N . SER A 1 198 ? -10.412 6.750 -0.156 1.00 98.38 198 SER A N 1
ATOM 1406 C CA . SER A 1 198 ? -11.406 6.417 0.863 1.00 98.38 198 SER A CA 1
ATOM 1407 C C . SER A 1 198 ? -12.714 5.897 0.256 1.00 98.38 198 SER A C 1
ATOM 1409 O O . SER A 1 198 ? -13.053 6.183 -0.898 1.00 98.38 198 SER A O 1
ATOM 1411 N N . VAL A 1 199 ? -13.462 5.122 1.043 1.00 98.69 199 VAL A N 1
ATOM 1412 C CA . VAL A 1 199 ? -14.818 4.665 0.720 1.00 98.69 199 VAL A CA 1
ATOM 1413 C C . VAL A 1 199 ? -15.639 4.476 1.997 1.00 98.69 199 VAL A C 1
ATOM 1415 O O . VAL A 1 199 ? -15.156 3.923 2.988 1.00 98.69 199 VAL A O 1
ATOM 1418 N N . SER A 1 200 ? -16.890 4.933 1.984 1.00 98.31 200 SER A N 1
ATOM 1419 C CA . SER A 1 200 ? -17.823 4.721 3.093 1.00 98.31 200 SER A CA 1
ATOM 1420 C C . SER A 1 200 ? -18.468 3.341 3.027 1.00 98.31 200 SER A C 1
ATOM 1422 O O . SER A 1 200 ? -18.748 2.823 1.946 1.00 98.31 200 SER A O 1
ATOM 1424 N N . PHE A 1 201 ? -18.754 2.765 4.189 1.00 98.12 201 PHE A N 1
ATOM 1425 C CA . PHE A 1 201 ? -19.484 1.509 4.314 1.00 98.12 201 PHE A CA 1
ATOM 1426 C C . PHE A 1 201 ? -20.314 1.485 5.594 1.00 98.12 201 PHE A C 1
ATOM 1428 O O . PHE A 1 201 ? -20.134 2.306 6.494 1.00 98.12 201 PHE A O 1
ATOM 1435 N N . THR A 1 202 ? -21.233 0.526 5.668 1.00 96.56 202 THR A N 1
ATOM 1436 C CA . THR A 1 202 ? -22.013 0.258 6.877 1.00 96.56 202 THR A CA 1
ATOM 1437 C C . THR A 1 202 ? -21.633 -1.102 7.435 1.00 96.56 202 THR A C 1
ATOM 1439 O O . THR A 1 202 ? -21.375 -2.042 6.681 1.00 96.56 202 THR A O 1
ATOM 1442 N N . ALA A 1 203 ? -21.598 -1.211 8.758 1.00 94.88 203 ALA A N 1
ATOM 1443 C CA . ALA A 1 203 ? -21.438 -2.487 9.441 1.00 94.88 203 ALA A CA 1
ATOM 1444 C C . ALA A 1 203 ? -22.494 -2.614 10.543 1.00 94.88 203 ALA A C 1
ATOM 1446 O O . ALA A 1 203 ? -22.627 -1.739 11.402 1.00 94.88 203 ALA A O 1
ATOM 1447 N N . ALA A 1 204 ? -23.269 -3.698 10.486 1.00 85.69 204 ALA A N 1
ATOM 1448 C CA . ALA A 1 204 ? -24.267 -4.032 11.502 1.00 85.69 204 ALA A CA 1
ATOM 1449 C C . ALA A 1 204 ? -23.628 -4.706 12.730 1.00 85.69 204 ALA A C 1
ATOM 1451 O O . ALA A 1 204 ? -24.066 -4.501 13.861 1.00 85.69 204 ALA A O 1
ATOM 1452 N N . GLU A 1 205 ? -22.573 -5.491 12.500 1.00 81.88 205 GLU A N 1
ATOM 1453 C CA . GLU A 1 205 ? -21.798 -6.196 13.522 1.00 81.88 205 GLU A CA 1
ATOM 1454 C C . GLU A 1 205 ? -20.326 -5.745 13.505 1.00 81.88 205 GLU A C 1
ATOM 1456 O O . GLU A 1 205 ? -19.958 -4.780 12.832 1.00 81.88 205 GLU A O 1
ATOM 1461 N N . GLY A 1 206 ? -19.473 -6.419 14.282 1.00 88.75 206 GLY A N 1
ATOM 1462 C CA . GLY A 1 206 ? -18.031 -6.184 14.241 1.00 88.75 206 GLY A CA 1
ATOM 1463 C C . GLY A 1 206 ? -17.432 -6.506 12.869 1.00 88.75 206 GLY A C 1
ATOM 1464 O O . GLY A 1 206 ? -17.957 -7.324 12.118 1.00 88.75 206 GLY A O 1
ATOM 1465 N N . PHE A 1 207 ? -16.301 -5.880 12.565 1.00 97.94 207 PHE A N 1
ATOM 1466 C CA . PHE A 1 207 ? -15.539 -6.092 11.339 1.00 97.94 207 PHE A CA 1
ATOM 1467 C C . PHE A 1 207 ? -14.053 -6.243 11.664 1.00 97.94 207 PHE A C 1
ATOM 1469 O O . PHE A 1 207 ? -13.590 -5.863 12.743 1.00 97.94 207 PHE A O 1
ATOM 1476 N N . THR A 1 208 ? -13.299 -6.764 10.706 1.00 98.69 208 THR A N 1
ATOM 1477 C CA . THR A 1 208 ? -11.835 -6.822 10.738 1.00 98.69 208 THR A CA 1
ATOM 1478 C C . THR A 1 208 ? -11.253 -5.993 9.600 1.00 98.69 208 THR A C 1
ATOM 1480 O O . THR A 1 208 ? -11.926 -5.733 8.604 1.00 98.69 208 THR A O 1
ATOM 1483 N N . LEU A 1 209 ? -10.010 -5.535 9.757 1.00 98.88 209 LEU A N 1
ATOM 1484 C CA . LEU A 1 209 ? -9.314 -4.720 8.752 1.00 98.88 209 LEU A CA 1
ATOM 1485 C C . LEU A 1 209 ? -8.027 -5.408 8.311 1.00 98.88 209 LEU A C 1
ATOM 1487 O O . LEU A 1 209 ? -7.222 -5.823 9.152 1.00 98.88 209 LEU A O 1
ATOM 1491 N N . GLY A 1 210 ? -7.800 -5.483 7.008 1.00 98.81 210 GLY A N 1
ATOM 1492 C CA . GLY A 1 210 ? -6.559 -5.968 6.422 1.00 98.81 210 GLY A CA 1
ATOM 1493 C C . GLY A 1 210 ? -5.920 -4.950 5.485 1.00 98.81 210 GLY A C 1
ATOM 1494 O O . GLY A 1 210 ? -6.597 -4.098 4.910 1.00 98.81 210 GLY A O 1
ATOM 1495 N N . VAL A 1 211 ? -4.599 -5.052 5.348 1.00 98.88 211 VAL A N 1
ATOM 1496 C CA . VAL A 1 211 ? -3.781 -4.293 4.398 1.00 98.88 211 VAL A CA 1
ATOM 1497 C C . VAL A 1 211 ? -2.758 -5.244 3.785 1.00 98.88 211 VAL A C 1
ATOM 1499 O O . VAL A 1 211 ? -2.250 -6.125 4.482 1.00 98.88 211 VAL A O 1
ATOM 1502 N N . ALA A 1 212 ? -2.473 -5.089 2.499 1.00 98.88 212 ALA A N 1
ATOM 1503 C CA . ALA A 1 212 ? -1.481 -5.880 1.783 1.00 98.88 212 ALA A CA 1
ATOM 1504 C C . ALA A 1 212 ? -0.717 -5.015 0.778 1.00 98.88 212 ALA A C 1
ATOM 1506 O O . ALA A 1 212 ? -1.233 -4.010 0.281 1.00 98.88 212 ALA A O 1
ATOM 1507 N N . ALA A 1 213 ? 0.506 -5.437 0.464 1.00 98.81 213 ALA A N 1
ATOM 1508 C CA . ALA A 1 213 ? 1.322 -4.847 -0.583 1.00 98.81 213 ALA A CA 1
ATOM 1509 C C . ALA A 1 213 ? 2.062 -5.944 -1.356 1.00 98.81 213 ALA A C 1
ATOM 1511 O O . ALA A 1 213 ? 2.663 -6.823 -0.747 1.00 98.81 213 ALA A O 1
ATOM 1512 N N . ILE A 1 214 ? 2.056 -5.878 -2.688 1.00 98.75 214 ILE A N 1
ATOM 1513 C CA . ILE A 1 214 ? 2.771 -6.824 -3.556 1.00 98.75 214 ILE A CA 1
ATOM 1514 C C . ILE A 1 214 ? 3.705 -6.035 -4.466 1.00 98.75 214 ILE A C 1
ATOM 1516 O O . ILE A 1 214 ? 3.250 -5.222 -5.269 1.00 98.75 214 ILE A O 1
ATOM 1520 N N . THR A 1 215 ? 5.011 -6.294 -4.368 1.00 98.69 215 THR A N 1
ATOM 1521 C CA . THR A 1 215 ? 6.020 -5.653 -5.222 1.00 98.69 215 THR A CA 1
ATOM 1522 C C . THR A 1 215 ? 6.540 -6.606 -6.291 1.00 98.69 215 THR A C 1
ATOM 1524 O O . THR A 1 215 ? 6.892 -7.750 -5.997 1.00 98.69 215 THR A O 1
ATOM 1527 N N . ASN A 1 216 ? 6.699 -6.104 -7.515 1.00 97.50 216 ASN A N 1
ATOM 1528 C CA . ASN A 1 216 ? 7.414 -6.785 -8.592 1.00 97.50 216 ASN A CA 1
ATOM 1529 C C . ASN A 1 216 ? 8.515 -5.895 -9.195 1.00 97.50 216 ASN A C 1
ATOM 1531 O O . ASN A 1 216 ? 8.517 -4.677 -9.010 1.00 97.50 216 ASN A O 1
ATOM 1535 N N . ALA A 1 217 ? 9.448 -6.523 -9.916 1.00 97.94 217 ALA A N 1
ATOM 1536 C CA . ALA A 1 217 ? 10.535 -5.842 -10.618 1.00 97.94 217 ALA A CA 1
ATOM 1537 C C . ALA A 1 217 ? 10.556 -6.083 -12.136 1.00 97.94 217 ALA A C 1
ATOM 1539 O O . ALA A 1 217 ? 11.553 -5.759 -12.786 1.00 97.94 217 ALA A O 1
ATOM 1540 N N . ALA A 1 218 ? 9.473 -6.628 -12.699 1.00 97.00 218 ALA A N 1
ATOM 1541 C CA . ALA A 1 218 ? 9.450 -7.201 -14.047 1.00 97.00 218 ALA A CA 1
ATOM 1542 C C . ALA A 1 218 ? 9.812 -6.197 -15.153 1.00 97.00 218 ALA A C 1
ATOM 1544 O O . ALA A 1 218 ? 10.438 -6.567 -16.143 1.00 97.00 218 ALA A O 1
ATOM 1545 N N . ASP A 1 219 ? 9.482 -4.920 -14.955 1.00 96.69 219 ASP A N 1
ATOM 1546 C CA . ASP A 1 219 ? 9.745 -3.856 -15.928 1.00 96.69 219 ASP A CA 1
ATOM 1547 C C . ASP A 1 219 ? 11.169 -3.279 -15.861 1.00 96.69 219 ASP A C 1
ATOM 1549 O O . ASP A 1 219 ? 11.498 -2.341 -16.608 1.00 96.69 219 ASP A O 1
ATOM 1553 N N . SER A 1 220 ? 11.995 -3.768 -14.930 1.00 97.75 220 SER A N 1
ATOM 1554 C CA . SER A 1 220 ? 13.355 -3.272 -14.721 1.00 97.75 220 SER A CA 1
ATOM 1555 C C . SER A 1 220 ? 14.254 -3.582 -15.916 1.00 97.75 220 SER A C 1
ATOM 1557 O O . SER A 1 220 ? 14.140 -4.620 -16.564 1.00 97.75 220 SER A O 1
ATOM 1559 N N . THR A 1 221 ? 15.192 -2.680 -16.188 1.00 97.38 221 THR A N 1
ATOM 1560 C CA . THR A 1 221 ? 16.148 -2.791 -17.299 1.00 97.38 221 THR A CA 1
ATOM 1561 C C . THR A 1 221 ? 17.565 -2.609 -16.778 1.00 97.38 221 THR A C 1
ATOM 1563 O O . THR A 1 221 ? 17.805 -1.767 -15.914 1.00 97.38 221 THR A O 1
ATOM 1566 N N . ALA A 1 222 ? 18.494 -3.428 -17.266 1.00 96.81 222 ALA A N 1
ATOM 1567 C CA . ALA A 1 222 ? 19.905 -3.313 -16.917 1.00 96.81 222 ALA A CA 1
ATOM 1568 C C . ALA A 1 222 ? 20.552 -2.130 -17.648 1.00 96.81 222 ALA A C 1
ATOM 1570 O O . ALA A 1 222 ? 20.111 -1.758 -18.735 1.00 96.81 222 ALA A O 1
ATOM 1571 N N . ALA A 1 223 ? 21.612 -1.578 -17.063 1.00 96.81 223 ALA A N 1
ATOM 1572 C CA . ALA A 1 223 ? 22.409 -0.541 -17.706 1.00 96.81 223 ALA A CA 1
ATOM 1573 C C . ALA A 1 223 ? 23.243 -1.110 -18.861 1.00 96.81 223 ALA A C 1
ATOM 1575 O O . ALA A 1 223 ? 23.704 -2.255 -18.813 1.00 96.81 223 ALA A O 1
ATOM 1576 N N . THR A 1 224 ? 23.484 -0.287 -19.878 1.00 95.50 224 THR A N 1
ATOM 1577 C CA . THR A 1 224 ? 24.411 -0.567 -20.980 1.00 95.50 224 THR A CA 1
ATOM 1578 C C . THR A 1 224 ? 25.502 0.501 -21.039 1.00 95.50 224 THR A C 1
ATOM 1580 O O . THR A 1 224 ? 25.521 1.442 -20.251 1.00 95.50 224 THR A O 1
ATOM 1583 N N . ALA A 1 225 ? 26.450 0.369 -21.970 1.00 93.00 225 ALA A N 1
ATOM 1584 C CA . ALA A 1 225 ? 27.474 1.397 -22.159 1.00 93.00 225 ALA A CA 1
ATOM 1585 C C . ALA A 1 225 ? 26.894 2.721 -22.700 1.00 93.00 225 ALA A C 1
ATOM 1587 O O . ALA A 1 225 ? 27.549 3.760 -22.608 1.00 93.00 225 ALA A O 1
ATOM 1588 N N . GLU A 1 226 ? 25.697 2.675 -23.286 1.00 94.38 226 GLU A N 1
ATOM 1589 C CA . GLU A 1 226 ? 25.033 3.795 -23.949 1.00 94.38 226 GLU A CA 1
ATOM 1590 C C . GLU A 1 226 ? 23.892 4.399 -23.123 1.00 94.38 226 GLU A C 1
ATOM 1592 O O . GLU A 1 226 ? 23.608 5.587 -23.281 1.00 94.38 226 GLU A O 1
ATOM 1597 N N . GLU A 1 227 ? 23.243 3.606 -22.266 1.00 96.25 227 GLU A N 1
ATOM 1598 C CA . GLU A 1 227 ? 22.049 4.007 -21.519 1.00 96.25 227 GLU A CA 1
ATOM 1599 C C . GLU A 1 227 ? 22.096 3.514 -20.068 1.00 96.25 227 GLU A C 1
ATOM 1601 O O . GLU A 1 227 ? 22.545 2.403 -19.777 1.00 96.25 227 GLU A O 1
ATOM 1606 N N . ASP A 1 228 ? 21.591 4.340 -19.151 1.00 97.31 228 ASP A N 1
ATOM 1607 C CA . ASP A 1 228 ? 21.397 3.933 -17.762 1.00 97.31 228 ASP A CA 1
ATOM 1608 C C . ASP A 1 228 ? 20.344 2.822 -17.669 1.00 97.31 228 ASP A C 1
ATOM 1610 O O . ASP A 1 228 ? 19.342 2.805 -18.388 1.00 97.31 228 ASP A O 1
ATOM 1614 N N . GLY A 1 229 ? 20.550 1.909 -16.725 1.00 97.25 229 GLY A N 1
ATOM 1615 C CA . GLY A 1 229 ? 19.540 0.943 -16.328 1.00 97.25 229 GLY A CA 1
ATOM 1616 C C . GLY A 1 229 ? 18.453 1.629 -15.517 1.00 97.25 229 GLY A C 1
ATOM 1617 O O . GLY A 1 229 ? 18.673 2.680 -14.916 1.00 97.25 229 GLY A O 1
ATOM 1618 N N . VAL A 1 230 ? 17.277 1.017 -15.447 1.00 98.00 230 VAL A N 1
ATOM 1619 C CA . VAL A 1 230 ? 16.166 1.530 -14.641 1.00 98.00 230 VAL A CA 1
ATOM 1620 C C . VAL A 1 230 ? 15.615 0.410 -13.779 1.00 98.00 230 VAL A C 1
ATOM 1622 O O . VAL A 1 230 ? 14.992 -0.524 -14.286 1.00 98.00 230 VAL A O 1
ATOM 1625 N N . VAL A 1 231 ? 15.802 0.530 -12.467 1.00 98.19 231 VAL A N 1
ATOM 1626 C CA . VAL A 1 231 ? 15.163 -0.328 -11.468 1.00 98.19 231 VAL A CA 1
ATOM 1627 C C . VAL A 1 231 ? 13.751 0.189 -11.219 1.00 98.19 231 VAL A C 1
ATOM 1629 O O . VAL A 1 231 ? 13.547 1.352 -10.857 1.00 98.19 231 VAL A O 1
ATOM 1632 N N . LYS A 1 232 ? 12.771 -0.692 -11.401 1.00 98.12 232 LYS A N 1
ATOM 1633 C CA . LYS A 1 232 ? 11.347 -0.419 -11.204 1.00 98.12 232 LYS A CA 1
ATOM 1634 C C . LYS A 1 232 ? 10.798 -1.434 -10.223 1.00 98.12 232 LYS A C 1
ATOM 1636 O O . LYS A 1 232 ? 10.471 -2.543 -10.613 1.00 98.12 232 LYS A O 1
ATOM 1641 N N . MET A 1 233 ? 10.734 -1.058 -8.953 1.00 98.31 233 MET A N 1
ATOM 1642 C CA . MET A 1 233 ? 10.072 -1.856 -7.921 1.00 98.31 233 MET A CA 1
ATOM 1643 C C . MET A 1 233 ? 8.665 -1.298 -7.756 1.00 98.31 233 MET A C 1
ATOM 1645 O O . MET A 1 233 ? 8.452 -0.354 -6.998 1.00 98.31 233 MET A O 1
ATOM 1649 N N . TYR A 1 234 ? 7.748 -1.806 -8.576 1.00 98.31 234 TYR A N 1
ATOM 1650 C CA . TYR A 1 234 ? 6.357 -1.367 -8.608 1.00 98.31 234 TYR A CA 1
ATOM 1651 C C . TYR A 1 234 ? 5.571 -2.142 -7.570 1.00 98.31 234 TYR A C 1
ATOM 1653 O O . TYR A 1 234 ? 5.64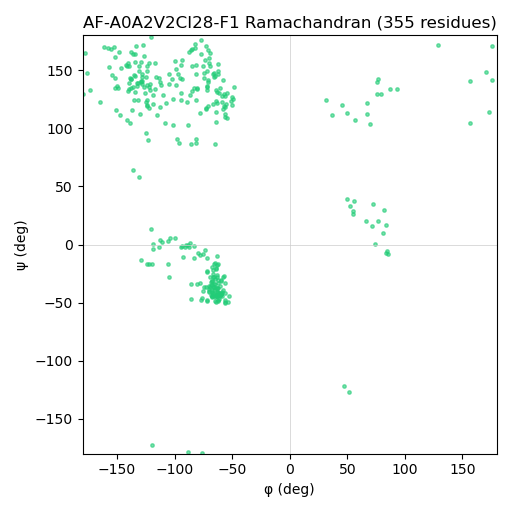3 -3.371 -7.543 1.00 98.31 234 TYR A O 1
ATOM 1661 N N . THR A 1 235 ? 4.841 -1.419 -6.729 1.00 98.81 235 THR A N 1
ATOM 1662 C CA . THR A 1 235 ? 4.084 -2.008 -5.629 1.00 98.81 235 THR A CA 1
ATOM 1663 C C . THR A 1 235 ? 2.612 -1.709 -5.812 1.00 98.81 235 THR A C 1
ATOM 1665 O O . THR A 1 235 ? 2.230 -0.554 -6.002 1.00 98.81 235 THR A O 1
ATOM 1668 N N . GLU A 1 236 ? 1.798 -2.750 -5.743 1.00 98.75 236 GLU A N 1
ATOM 1669 C CA . GLU A 1 236 ? 0.351 -2.641 -5.624 1.00 98.75 236 GLU A CA 1
ATOM 1670 C C . GLU A 1 236 ? -0.050 -2.769 -4.161 1.00 98.75 236 GLU A C 1
ATOM 1672 O O . GLU A 1 236 ? 0.587 -3.504 -3.407 1.00 98.75 236 GLU A O 1
ATOM 1677 N N . PHE A 1 237 ? -1.104 -2.063 -3.767 1.00 98.94 237 PHE A N 1
ATOM 1678 C CA . PHE A 1 237 ? -1.606 -2.007 -2.400 1.00 98.94 237 PHE A CA 1
ATOM 1679 C C . PHE A 1 237 ? -3.096 -2.318 -2.379 1.00 98.94 237 PHE A C 1
ATOM 1681 O O . PHE A 1 237 ? -3.840 -1.909 -3.274 1.00 98.94 237 PHE A O 1
ATOM 1688 N N . GLY A 1 238 ? -3.537 -3.010 -1.337 1.00 98.88 238 GLY A N 1
ATOM 1689 C CA . GLY A 1 238 ? -4.945 -3.289 -1.089 1.00 98.88 238 GLY A CA 1
ATOM 1690 C C . GLY A 1 238 ? -5.269 -3.111 0.384 1.00 98.88 238 GLY A C 1
ATOM 1691 O O . GLY A 1 238 ? -4.470 -3.477 1.246 1.00 98.88 238 GLY A O 1
ATOM 1692 N N . ALA A 1 239 ? -6.453 -2.584 0.670 1.00 98.94 239 ALA A N 1
ATOM 1693 C CA . ALA A 1 239 ? -7.052 -2.631 1.993 1.00 98.94 239 ALA A CA 1
ATOM 1694 C C . ALA A 1 239 ? -8.471 -3.177 1.883 1.00 98.94 239 ALA A C 1
ATOM 1696 O O . ALA A 1 239 ? -9.186 -2.852 0.934 1.00 98.94 239 ALA A O 1
ATOM 1697 N N . ALA A 1 240 ? -8.868 -4.000 2.848 1.00 98.94 240 ALA A N 1
ATOM 1698 C CA . ALA A 1 240 ? -10.188 -4.611 2.883 1.00 98.94 240 ALA A CA 1
ATOM 1699 C C . ALA A 1 240 ? -10.729 -4.632 4.314 1.00 98.94 240 ALA A C 1
ATOM 1701 O O . ALA A 1 240 ? -10.037 -5.047 5.247 1.00 98.94 240 ALA A O 1
ATOM 1702 N N . VAL A 1 241 ? -11.976 -4.197 4.469 1.00 98.88 241 VAL A N 1
ATOM 1703 C CA . VAL A 1 241 ? -12.779 -4.421 5.671 1.00 98.88 241 VAL A CA 1
ATOM 1704 C C . VAL A 1 241 ? -13.625 -5.658 5.439 1.00 98.88 241 VAL A C 1
ATOM 1706 O O . VAL A 1 241 ? -14.292 -5.756 4.409 1.00 98.88 241 VAL A O 1
ATOM 1709 N N . VAL A 1 242 ? -13.604 -6.586 6.388 1.00 98.62 242 VAL A N 1
ATOM 1710 C CA . VAL A 1 242 ? -14.215 -7.908 6.246 1.00 98.62 242 VAL A CA 1
ATOM 1711 C C . VAL A 1 242 ? -15.166 -8.182 7.413 1.00 98.62 242 VAL A C 1
ATOM 1713 O O . VAL A 1 242 ? -14.832 -7.887 8.565 1.00 98.62 242 VAL A O 1
ATOM 1716 N N . ASP A 1 243 ? -16.348 -8.722 7.115 1.00 97.75 243 ASP A N 1
ATOM 1717 C CA . ASP A 1 243 ? -17.330 -9.159 8.114 1.00 97.75 243 ASP A CA 1
ATOM 1718 C C . ASP A 1 243 ? -16.950 -10.495 8.783 1.00 97.75 243 ASP A C 1
ATOM 1720 O O . ASP A 1 243 ? -15.896 -11.083 8.522 1.00 97.75 243 ASP A O 1
ATOM 1724 N N . ALA A 1 244 ? -17.801 -10.977 9.691 1.00 96.06 244 ALA A N 1
ATOM 1725 C CA . ALA A 1 244 ? -17.570 -12.227 10.415 1.00 96.06 244 ALA A CA 1
ATOM 1726 C C . ALA A 1 244 ? -17.610 -13.473 9.506 1.00 96.06 244 ALA A C 1
ATOM 1728 O O . ALA A 1 244 ? -17.030 -14.508 9.850 1.00 96.06 244 ALA A O 1
ATOM 1729 N N . GLU A 1 245 ? -18.264 -13.383 8.346 1.00 95.56 245 GLU A N 1
ATOM 1730 C CA . GLU A 1 245 ? -18.365 -14.440 7.340 1.00 95.56 245 GLU A CA 1
ATOM 1731 C C . GLU A 1 245 ? -17.199 -14.434 6.340 1.00 95.56 245 GLU A C 1
ATOM 1733 O O . GLU A 1 245 ? -17.132 -15.312 5.472 1.00 95.56 245 GLU A O 1
ATOM 1738 N N . GLY A 1 246 ? -16.270 -13.483 6.450 1.00 96.88 246 GLY A N 1
ATOM 1739 C CA . GLY A 1 246 ? -15.142 -13.366 5.533 1.00 96.88 246 GLY A CA 1
ATOM 1740 C C . GLY A 1 246 ? -15.473 -12.616 4.240 1.00 96.88 246 GLY A C 1
ATOM 1741 O O . GLY A 1 246 ? -14.723 -12.739 3.266 1.00 96.88 246 GLY A O 1
ATOM 1742 N N . LYS A 1 247 ? -16.584 -11.869 4.191 1.00 98.31 247 LYS A N 1
ATOM 1743 C CA . LYS A 1 247 ? -16.971 -11.058 3.031 1.00 98.31 247 LYS A CA 1
ATOM 1744 C C . LYS A 1 247 ? -16.512 -9.618 3.173 1.00 98.31 247 LYS A C 1
ATOM 1746 O O . LYS A 1 247 ? -16.556 -9.024 4.247 1.00 98.31 247 LYS A O 1
ATOM 1751 N N . ILE A 1 248 ? -16.108 -9.041 2.051 1.00 98.81 248 ILE A N 1
ATOM 1752 C CA . ILE A 1 248 ? -15.646 -7.662 1.956 1.00 98.81 248 ILE A CA 1
ATOM 1753 C C . ILE A 1 248 ? -16.836 -6.708 2.136 1.00 98.81 248 ILE A C 1
ATOM 1755 O O . ILE A 1 248 ? -17.765 -6.711 1.331 1.00 98.81 248 ILE A O 1
ATOM 1759 N N . LEU A 1 249 ? -16.785 -5.858 3.160 1.00 98.69 249 LEU A N 1
ATOM 1760 C CA . LEU A 1 249 ? -17.716 -4.740 3.367 1.00 98.69 249 LEU A CA 1
ATOM 1761 C C . LEU A 1 249 ? -17.269 -3.481 2.615 1.00 98.69 249 LEU A C 1
ATOM 1763 O O . LEU A 1 249 ? -18.093 -2.704 2.141 1.00 98.69 249 LEU A O 1
ATOM 1767 N N . ALA A 1 250 ? -15.955 -3.293 2.507 1.00 98.81 250 ALA A N 1
ATOM 1768 C CA . ALA A 1 250 ? -15.317 -2.209 1.779 1.00 98.81 250 ALA A CA 1
ATOM 1769 C C . ALA A 1 250 ? -13.920 -2.637 1.347 1.00 98.81 250 ALA A C 1
ATOM 1771 O O . ALA A 1 250 ? -13.227 -3.329 2.092 1.00 98.81 250 ALA A O 1
ATOM 1772 N N . ALA A 1 251 ? -13.480 -2.172 0.185 1.00 98.94 251 ALA A N 1
ATOM 1773 C CA . ALA A 1 251 ? -12.100 -2.314 -0.242 1.00 98.94 251 ALA A CA 1
ATOM 1774 C C . ALA A 1 251 ? -11.623 -1.050 -0.952 1.00 98.94 251 ALA A C 1
ATOM 1776 O O . ALA A 1 251 ? -12.426 -0.293 -1.497 1.00 98.94 251 ALA A O 1
ATOM 1777 N N . VAL A 1 252 ? -10.310 -0.849 -0.956 1.00 98.94 252 VAL A N 1
ATOM 1778 C CA . VAL A 1 252 ? -9.617 0.154 -1.771 1.00 98.94 252 VAL A CA 1
ATOM 1779 C C . VAL A 1 252 ? -8.304 -0.429 -2.288 1.00 98.94 252 VAL A C 1
ATOM 1781 O O . VAL A 1 252 ? -7.722 -1.321 -1.666 1.00 98.94 252 VAL A O 1
ATOM 1784 N N . THR A 1 253 ? -7.823 0.073 -3.424 1.00 98.88 253 THR A N 1
ATOM 1785 C CA . THR A 1 253 ? -6.528 -0.311 -4.002 1.00 98.88 253 THR A CA 1
ATOM 1786 C C . THR A 1 253 ? -5.747 0.917 -4.463 1.00 98.88 253 THR A C 1
ATOM 1788 O O . THR A 1 253 ? -6.313 1.991 -4.660 1.00 98.88 253 THR A O 1
ATOM 1791 N N . ASP A 1 254 ? -4.428 0.787 -4.565 1.00 98.81 254 ASP A N 1
ATOM 1792 C CA . ASP A 1 254 ? -3.522 1.816 -5.073 1.00 98.81 254 ASP A CA 1
ATOM 1793 C C . ASP A 1 254 ? -2.271 1.155 -5.667 1.00 98.81 254 ASP A C 1
ATOM 1795 O O . ASP A 1 254 ? -2.029 -0.036 -5.468 1.00 98.81 254 ASP A O 1
ATOM 1799 N N . ALA A 1 255 ? -1.440 1.922 -6.363 1.00 98.56 255 ALA A N 1
ATOM 1800 C CA . ALA A 1 255 ? -0.138 1.464 -6.814 1.00 98.56 255 ALA A CA 1
ATOM 1801 C C . ALA A 1 255 ? 0.896 2.593 -6.839 1.00 98.56 255 ALA A C 1
ATOM 1803 O O . ALA A 1 255 ? 0.584 3.759 -7.090 1.00 98.56 255 ALA A O 1
ATOM 1804 N N . THR A 1 256 ? 2.164 2.232 -6.659 1.00 98.62 256 THR A N 1
ATOM 1805 C CA . THR A 1 256 ? 3.308 3.127 -6.853 1.00 98.62 256 THR A CA 1
ATOM 1806 C C . THR A 1 256 ? 4.185 2.639 -7.995 1.00 98.62 256 THR A C 1
ATOM 1808 O O . THR A 1 256 ? 4.355 1.440 -8.219 1.00 98.62 256 THR A O 1
ATOM 1811 N N . GLN A 1 257 ? 4.752 3.588 -8.745 1.00 97.94 257 GLN A N 1
ATOM 1812 C CA . GLN A 1 257 ? 5.631 3.290 -9.879 1.00 97.94 257 GLN A CA 1
ATOM 1813 C C . GLN A 1 257 ? 6.946 4.091 -9.834 1.00 97.94 257 GLN A C 1
ATOM 1815 O O . GLN A 1 257 ? 7.237 4.841 -10.773 1.00 97.94 257 GLN A O 1
ATOM 1820 N N . PRO A 1 258 ? 7.750 3.974 -8.756 1.00 98.31 258 PRO A N 1
ATOM 1821 C CA . PRO A 1 258 ? 9.035 4.662 -8.668 1.00 98.31 258 PRO A CA 1
ATOM 1822 C C . PRO A 1 258 ? 10.019 4.137 -9.721 1.00 98.31 258 PRO A C 1
ATOM 1824 O O . PRO A 1 258 ? 10.017 2.954 -10.071 1.00 98.31 258 PRO A O 1
ATOM 1827 N N . LYS A 1 259 ? 10.892 5.015 -10.214 1.00 98.25 259 LYS A N 1
ATOM 1828 C CA . LYS A 1 259 ? 11.962 4.667 -11.159 1.00 98.25 259 LYS A CA 1
ATOM 1829 C C . LYS A 1 259 ? 13.295 5.099 -10.572 1.00 98.25 259 LYS A C 1
ATOM 1831 O O . LYS A 1 259 ? 13.450 6.263 -10.223 1.00 98.25 259 LYS A O 1
ATOM 1836 N N . ILE A 1 260 ? 14.242 4.175 -10.456 1.00 98.44 260 ILE A N 1
ATOM 1837 C CA . ILE A 1 260 ? 15.601 4.472 -9.994 1.00 98.44 260 ILE A CA 1
ATOM 1838 C C . ILE A 1 260 ? 16.554 4.186 -11.150 1.00 98.44 260 ILE A C 1
ATOM 1840 O O . ILE A 1 260 ? 16.716 3.031 -11.543 1.00 98.44 260 ILE A O 1
ATOM 1844 N N . SER A 1 261 ? 17.159 5.234 -11.702 1.00 98.19 261 SER A N 1
ATOM 1845 C CA . SER A 1 261 ? 18.142 5.123 -12.781 1.00 98.19 261 SER A CA 1
ATOM 1846 C C . SER A 1 261 ? 19.505 4.762 -12.203 1.00 98.19 261 SER A C 1
ATOM 1848 O O . SER A 1 261 ? 19.940 5.363 -11.21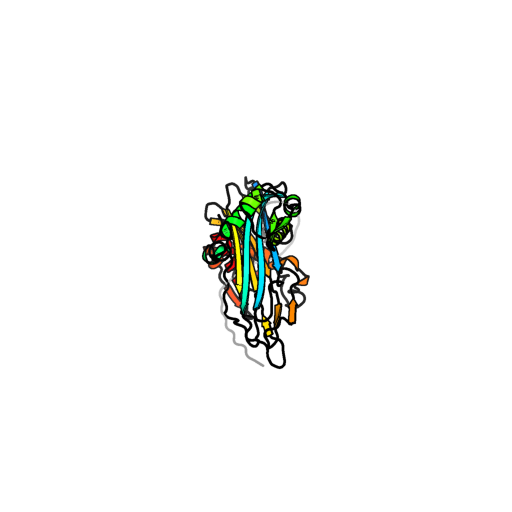5 1.00 98.19 261 SER A O 1
ATOM 1850 N N . VAL A 1 262 ? 20.179 3.788 -12.809 1.00 97.81 262 VAL A N 1
ATOM 1851 C CA . VAL A 1 262 ? 21.456 3.247 -12.335 1.00 97.81 262 VAL A CA 1
ATOM 1852 C C . VAL A 1 262 ? 22.473 3.130 -13.464 1.00 97.81 262 VAL A C 1
ATOM 1854 O O . VAL A 1 262 ? 22.139 2.702 -14.565 1.00 97.81 262 VAL A O 1
ATOM 1857 N N . SER A 1 263 ? 23.729 3.475 -13.192 1.00 96.81 263 SER A N 1
ATOM 1858 C CA . SER A 1 263 ? 24.807 3.363 -14.182 1.00 96.81 263 SER A CA 1
ATOM 1859 C C . SER A 1 263 ? 25.373 1.938 -14.258 1.00 96.81 263 SER A C 1
ATOM 1861 O O . SER A 1 263 ? 25.104 1.091 -13.401 1.00 96.81 263 SER A O 1
ATOM 1863 N N . THR A 1 264 ? 26.257 1.675 -15.227 1.00 95.94 264 THR A N 1
ATOM 1864 C CA . THR A 1 264 ? 27.020 0.410 -15.301 1.00 95.94 264 THR A CA 1
ATOM 1865 C C . THR A 1 264 ? 27.946 0.182 -14.107 1.00 95.94 264 THR A C 1
ATOM 1867 O O . THR A 1 264 ? 28.394 -0.934 -13.889 1.00 95.94 264 THR A O 1
ATOM 1870 N N . ALA A 1 265 ? 28.260 1.216 -13.322 1.00 94.69 265 ALA A N 1
ATOM 1871 C CA . ALA A 1 265 ? 29.010 1.075 -12.072 1.00 94.69 265 ALA A CA 1
ATOM 1872 C C . ALA A 1 265 ? 28.098 0.772 -10.864 1.00 94.69 265 ALA A C 1
ATOM 1874 O O . ALA A 1 265 ? 28.577 0.672 -9.735 1.00 94.69 265 ALA A O 1
ATOM 1875 N N . GLY A 1 266 ? 26.783 0.655 -11.085 1.00 94.81 266 GLY A N 1
ATOM 1876 C CA . GLY A 1 266 ? 25.779 0.504 -10.034 1.00 94.81 266 GLY A CA 1
ATOM 1877 C C . GLY A 1 266 ? 25.545 1.779 -9.221 1.00 94.81 266 GLY A C 1
ATOM 1878 O O . GLY A 1 266 ? 24.989 1.710 -8.126 1.00 94.81 266 GLY A O 1
ATOM 1879 N N . GLU A 1 267 ? 25.991 2.941 -9.706 1.00 96.06 267 GLU A N 1
ATOM 1880 C CA . GLU A 1 267 ? 25.725 4.231 -9.062 1.00 96.06 267 GLU A CA 1
ATOM 1881 C C . GLU A 1 267 ? 24.274 4.650 -9.295 1.00 96.06 267 GLU A C 1
ATOM 1883 O O . GLU A 1 267 ? 23.734 4.431 -10.377 1.00 96.06 267 GLU A O 1
ATOM 1888 N N . ILE A 1 268 ? 23.654 5.285 -8.297 1.00 96.94 268 ILE A N 1
ATOM 1889 C CA . ILE A 1 268 ? 22.314 5.861 -8.440 1.00 96.94 268 ILE A CA 1
ATOM 1890 C C . ILE A 1 268 ? 22.434 7.188 -9.194 1.00 96.94 268 ILE A C 1
ATOM 1892 O O . ILE A 1 268 ? 23.011 8.142 -8.672 1.00 96.94 268 ILE A O 1
ATOM 1896 N N . VAL A 1 269 ? 21.890 7.244 -10.409 1.00 97.31 269 VAL A N 1
ATOM 1897 C CA . VAL A 1 269 ? 21.914 8.439 -11.268 1.00 97.31 269 VAL A CA 1
ATOM 1898 C C . VAL A 1 269 ? 20.748 9.367 -10.934 1.00 97.31 269 VAL A C 1
ATOM 1900 O O . VAL A 1 269 ? 20.937 10.569 -10.748 1.00 97.31 269 VAL A O 1
ATOM 1903 N N . SER A 1 270 ? 19.540 8.813 -10.818 1.00 97.94 270 SER A N 1
ATOM 1904 C CA . SER A 1 270 ? 18.339 9.546 -10.410 1.00 97.94 270 SER A CA 1
ATOM 1905 C C . SER A 1 270 ? 17.337 8.624 -9.723 1.00 97.94 270 SER A C 1
ATOM 1907 O O . SER A 1 270 ? 17.388 7.403 -9.868 1.00 97.94 270 SER A O 1
ATOM 1909 N N . ALA A 1 271 ? 16.408 9.217 -8.976 1.00 97.75 271 ALA A N 1
ATOM 1910 C CA . ALA A 1 271 ? 15.232 8.531 -8.468 1.00 97.75 271 ALA A CA 1
ATOM 1911 C C . ALA A 1 271 ? 14.006 9.424 -8.678 1.00 97.75 271 ALA A C 1
ATOM 1913 O O . ALA A 1 271 ? 13.979 10.562 -8.210 1.00 97.75 271 ALA A O 1
ATOM 1914 N N . ASP A 1 272 ? 13.004 8.894 -9.369 1.00 97.38 272 ASP A N 1
ATOM 1915 C CA . ASP A 1 272 ? 11.797 9.605 -9.769 1.00 97.38 272 ASP A CA 1
ATOM 1916 C C . ASP A 1 272 ? 10.565 8.940 -9.152 1.00 97.38 272 ASP A C 1
ATOM 1918 O O . ASP A 1 272 ? 10.269 7.767 -9.398 1.00 97.38 272 ASP A O 1
ATOM 1922 N N . TYR A 1 273 ? 9.822 9.713 -8.365 1.00 97.69 273 TYR A N 1
ATOM 1923 C CA . TYR A 1 273 ? 8.532 9.336 -7.799 1.00 97.69 273 TYR A CA 1
ATOM 1924 C C . TYR A 1 273 ? 7.695 10.599 -7.585 1.00 97.69 273 TYR A C 1
ATOM 1926 O O . TYR A 1 273 ? 8.213 11.607 -7.107 1.00 97.69 273 TYR A O 1
ATOM 1934 N N . LYS A 1 274 ? 6.419 10.564 -7.981 1.00 95.81 274 LYS A N 1
ATOM 1935 C CA . LYS A 1 274 ? 5.525 11.738 -7.959 1.00 95.81 274 LYS A CA 1
ATOM 1936 C C . LYS A 1 274 ? 4.301 11.576 -7.056 1.00 95.81 274 LYS A C 1
ATOM 1938 O O . LYS A 1 274 ? 3.537 12.521 -6.927 1.00 95.81 274 LYS A O 1
ATOM 1943 N N . GLY A 1 275 ? 4.130 10.400 -6.462 1.00 97.50 275 GLY A N 1
ATOM 1944 C CA . GLY A 1 275 ? 2.923 10.014 -5.743 1.00 97.50 275 GLY A CA 1
ATOM 1945 C C . GLY A 1 275 ? 2.394 8.667 -6.220 1.00 97.50 275 GLY A C 1
ATOM 1946 O O . GLY A 1 275 ? 2.894 8.088 -7.197 1.00 97.50 275 GLY A O 1
ATOM 1947 N N . THR A 1 276 ? 1.406 8.161 -5.497 1.00 98.62 276 THR A N 1
ATOM 1948 C CA . THR A 1 276 ? 0.660 6.965 -5.885 1.00 98.62 276 THR A CA 1
ATOM 1949 C C . THR A 1 276 ? -0.250 7.255 -7.078 1.00 98.62 276 THR A C 1
ATOM 1951 O O . THR A 1 276 ? -0.471 8.412 -7.446 1.00 98.62 276 THR A O 1
ATOM 1954 N N . LYS A 1 277 ? -0.805 6.221 -7.712 1.00 98.25 277 LYS A N 1
ATOM 1955 C CA . LYS A 1 277 ? -1.749 6.430 -8.817 1.00 98.25 277 LYS A CA 1
ATOM 1956 C C . LYS A 1 277 ? -3.036 7.112 -8.352 1.00 98.25 277 LYS A C 1
ATOM 1958 O O . LYS A 1 277 ? -3.558 7.942 -9.094 1.00 98.25 277 LYS A O 1
ATOM 1963 N N . MET A 1 278 ? -3.500 6.835 -7.131 1.00 98.31 278 MET A N 1
ATOM 1964 C CA . MET A 1 278 ? -4.638 7.555 -6.545 1.00 98.31 278 MET A CA 1
ATOM 1965 C C . MET A 1 278 ? -4.311 9.026 -6.257 1.00 98.31 278 MET A C 1
ATOM 1967 O O . MET A 1 278 ? -5.136 9.891 -6.533 1.00 98.31 278 MET A O 1
ATOM 1971 N N . GLU A 1 279 ? -3.109 9.329 -5.750 1.00 98.00 279 GLU A N 1
ATOM 1972 C CA . GLU A 1 279 ? -2.663 10.712 -5.505 1.00 98.00 279 GLU A CA 1
ATOM 1973 C C . GLU A 1 279 ? -2.499 11.514 -6.806 1.00 98.00 279 GLU A C 1
ATOM 1975 O O . GLU A 1 279 ? -2.758 12.717 -6.825 1.00 98.00 279 GLU A O 1
ATOM 1980 N N . LEU A 1 280 ? -2.075 10.860 -7.892 1.00 97.94 280 LEU A N 1
ATOM 1981 C CA . LEU A 1 280 ? -1.911 11.496 -9.200 1.00 97.94 280 LEU A CA 1
ATOM 1982 C C . LEU A 1 280 ? -3.252 11.766 -9.894 1.00 97.94 280 LEU A C 1
ATOM 1984 O O . LEU A 1 280 ? -3.377 12.780 -10.581 1.00 97.94 280 LEU A O 1
ATOM 1988 N N . GLY A 1 281 ? -4.241 10.876 -9.748 1.00 96.06 281 GLY A N 1
ATOM 1989 C CA . GLY A 1 281 ? -5.540 10.999 -10.416 1.00 96.06 281 GLY A CA 1
ATOM 1990 C C . GLY A 1 281 ? -5.376 11.322 -11.915 1.00 96.06 281 GLY A C 1
ATOM 1991 O O . GLY A 1 281 ? -4.672 10.589 -12.615 1.00 96.06 281 GLY A O 1
ATOM 1992 N N . PRO A 1 282 ? -5.926 12.446 -12.422 1.00 94.62 282 PRO A N 1
ATOM 1993 C CA . PRO A 1 282 ? -5.759 12.858 -13.820 1.00 94.62 282 PRO A CA 1
ATOM 1994 C C . PRO A 1 282 ? -4.312 13.054 -14.291 1.00 94.62 282 PRO A C 1
ATOM 1996 O O . PRO A 1 282 ? -4.032 12.865 -15.475 1.00 94.62 282 PRO A O 1
ATOM 1999 N N . ASP A 1 283 ? -3.384 13.406 -13.397 1.00 95.69 283 ASP A N 1
ATOM 2000 C CA . ASP A 1 283 ? -1.972 13.604 -13.752 1.00 95.69 283 ASP A CA 1
ATOM 2001 C C . ASP A 1 283 ? -1.255 12.277 -14.060 1.00 95.69 283 ASP A C 1
ATOM 2003 O O . ASP A 1 283 ? -0.147 12.286 -14.607 1.00 95.69 283 ASP A O 1
ATOM 2007 N N . TYR A 1 284 ? -1.875 11.129 -13.753 1.00 94.94 284 TYR A N 1
ATOM 2008 C CA . TYR A 1 284 ? -1.382 9.826 -14.200 1.00 94.94 284 TYR A CA 1
ATOM 2009 C C . TYR A 1 284 ? -1.528 9.658 -15.724 1.00 94.94 284 TYR A C 1
ATOM 2011 O O . TYR A 1 284 ? -0.642 9.092 -16.371 1.00 94.94 284 TYR A O 1
ATOM 2019 N N . GLY A 1 285 ? -2.594 10.219 -16.311 1.00 93.50 285 GLY A N 1
ATOM 2020 C CA . GLY A 1 285 ? -2.721 10.458 -17.750 1.00 93.50 285 GLY A CA 1
ATOM 2021 C C . GLY A 1 285 ? -3.158 9.258 -18.593 1.00 93.50 285 GLY A C 1
ATOM 2022 O O . GLY A 1 285 ? -2.787 9.178 -19.771 1.00 93.50 285 GLY A O 1
ATOM 2023 N N . MET A 1 286 ? -3.946 8.327 -18.045 1.00 91.50 286 MET A N 1
ATOM 2024 C CA . MET A 1 286 ? -4.434 7.162 -18.799 1.00 91.50 286 MET A CA 1
ATOM 2025 C C . MET A 1 286 ? -5.385 7.545 -19.933 1.00 91.50 286 MET A C 1
ATOM 2027 O O . MET A 1 286 ? -5.322 6.941 -21.008 1.00 91.50 286 MET A O 1
ATOM 2031 N N . VAL A 1 287 ? -6.234 8.559 -19.749 1.00 88.44 287 VAL A N 1
ATOM 2032 C CA . VAL A 1 287 ? -7.126 9.028 -20.820 1.00 88.44 287 VAL A CA 1
ATOM 2033 C C . VAL A 1 287 ? -6.333 9.856 -21.826 1.00 88.44 287 VAL A C 1
ATOM 2035 O O . VAL A 1 287 ? -6.432 9.633 -23.033 1.00 88.44 287 VAL A O 1
ATOM 2038 N N . ALA A 1 288 ? -5.496 10.772 -21.332 1.00 83.44 288 ALA A N 1
ATOM 2039 C CA . ALA A 1 288 ? -4.725 11.691 -22.168 1.00 83.44 288 ALA A CA 1
ATOM 2040 C C . ALA A 1 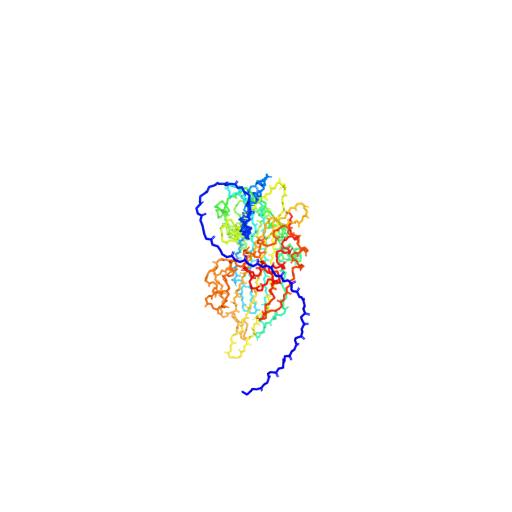288 ? -3.734 10.984 -23.112 1.00 83.44 288 ALA A C 1
ATOM 2042 O O . ALA A 1 288 ? -3.450 11.496 -24.199 1.00 83.44 288 ALA A O 1
ATOM 2043 N N . HIS A 1 289 ? -3.204 9.824 -22.711 1.00 83.12 289 HIS A N 1
ATOM 2044 C CA . HIS A 1 289 ? -2.132 9.140 -23.440 1.00 83.12 289 HIS A CA 1
ATOM 2045 C C . HIS A 1 289 ? -2.452 7.696 -23.852 1.00 83.12 289 HIS A C 1
ATOM 2047 O O . HIS A 1 289 ? -1.762 7.165 -24.722 1.00 83.12 289 HIS A O 1
ATOM 2053 N N . GLY A 1 290 ? -3.475 7.062 -23.267 1.00 75.75 290 GLY A N 1
ATOM 2054 C CA . GLY A 1 290 ? -3.723 5.621 -23.397 1.00 75.75 290 GLY A CA 1
ATOM 2055 C C . GLY A 1 290 ? -5.051 5.220 -24.042 1.00 75.75 290 GLY A C 1
ATOM 2056 O O . GLY A 1 290 ? -5.306 4.026 -24.162 1.00 75.75 290 GLY A O 1
ATOM 2057 N N . ASN A 1 291 ? -5.897 6.172 -24.462 1.00 78.75 291 ASN A N 1
ATOM 2058 C CA . ASN A 1 291 ? -7.267 5.909 -24.943 1.00 78.75 291 ASN A CA 1
ATOM 2059 C C . ASN A 1 291 ? -8.138 5.120 -23.937 1.00 78.75 291 ASN A C 1
ATOM 2061 O O . ASN A 1 291 ? -9.062 4.415 -24.344 1.00 78.75 291 ASN A O 1
ATOM 2065 N N . ALA A 1 292 ? -7.841 5.215 -22.636 1.00 88.12 292 ALA A N 1
ATOM 2066 C CA . ALA A 1 292 ? -8.640 4.581 -21.593 1.00 88.12 292 ALA A CA 1
ATOM 2067 C C . ALA A 1 292 ? -10.018 5.253 -21.458 1.00 88.12 292 ALA A C 1
ATOM 2069 O O . ALA A 1 292 ? -10.166 6.443 -21.742 1.00 88.12 292 ALA A O 1
ATOM 2070 N N . ILE A 1 293 ? -11.021 4.504 -20.988 1.00 90.94 293 ILE A N 1
ATOM 2071 C CA . ILE A 1 293 ? -12.387 5.028 -20.804 1.00 90.94 293 ILE A CA 1
ATOM 2072 C C . ILE A 1 293 ? -12.504 6.006 -19.625 1.00 90.94 293 ILE A C 1
ATOM 2074 O O . ILE A 1 293 ? -13.416 6.829 -19.593 1.00 90.94 293 ILE A O 1
ATOM 2078 N N . ALA A 1 294 ? -11.582 5.910 -18.666 1.00 94.62 294 ALA A N 1
ATOM 2079 C CA . ALA A 1 294 ? -11.479 6.755 -17.486 1.00 94.62 294 ALA A CA 1
ATOM 2080 C C . ALA A 1 294 ? -10.041 6.722 -16.943 1.00 94.62 294 ALA A C 1
ATOM 2082 O O . ALA A 1 294 ? -9.224 5.898 -17.365 1.00 94.62 294 ALA A O 1
ATOM 2083 N N . GLU A 1 295 ? -9.725 7.614 -16.009 1.00 96.50 295 GLU A N 1
ATOM 2084 C CA . GLU A 1 295 ? -8.433 7.604 -15.318 1.00 96.50 295 GLU A CA 1
ATOM 2085 C C . GLU A 1 295 ? -8.305 6.403 -14.372 1.00 96.50 295 GLU A C 1
ATOM 2087 O O . GLU A 1 295 ? -9.300 5.764 -14.013 1.00 96.50 295 GLU A O 1
ATOM 2092 N N . TRP A 1 296 ? -7.064 6.068 -14.008 1.00 96.69 296 TRP A N 1
ATOM 2093 C CA . TRP A 1 296 ? -6.761 4.874 -13.212 1.00 96.69 296 TRP A CA 1
ATOM 2094 C C . TRP A 1 296 ? -7.524 4.857 -11.884 1.00 96.69 296 TRP A C 1
ATOM 2096 O O . TRP A 1 296 ? -8.072 3.827 -11.508 1.00 96.69 296 TRP A O 1
ATOM 2106 N N . ASP A 1 297 ? -7.609 6.003 -11.205 1.00 97.50 297 ASP A N 1
ATOM 2107 C CA . ASP A 1 297 ? -8.272 6.148 -9.907 1.00 97.50 297 ASP A CA 1
ATOM 2108 C C . ASP A 1 297 ? -9.778 5.857 -9.984 1.00 97.50 297 ASP A C 1
ATOM 2110 O O . ASP A 1 297 ? -10.330 5.172 -9.122 1.00 97.50 297 ASP A O 1
ATOM 2114 N N . ALA A 1 298 ? -10.446 6.317 -11.044 1.00 97.81 298 ALA A N 1
ATOM 2115 C CA . ALA A 1 298 ? -11.866 6.056 -11.258 1.00 97.81 298 ALA A CA 1
ATOM 2116 C C . ALA A 1 298 ? -12.135 4.569 -11.534 1.00 97.81 298 ALA A C 1
ATOM 2118 O O . ALA A 1 298 ? -13.057 3.988 -10.957 1.00 97.81 298 ALA A O 1
ATOM 2119 N N . GLN A 1 299 ? -11.313 3.940 -12.378 1.00 98.38 299 GLN A N 1
ATOM 2120 C CA . GLN A 1 299 ? -11.452 2.516 -12.688 1.00 98.38 299 GLN A CA 1
ATOM 2121 C C . GLN A 1 299 ? -11.091 1.632 -11.478 1.00 98.38 299 GLN A C 1
ATOM 2123 O O . GLN A 1 299 ? -11.744 0.616 -11.243 1.00 98.38 299 GLN A O 1
ATOM 2128 N N . ALA A 1 300 ? -10.095 2.025 -10.674 1.00 98.31 300 ALA A N 1
ATOM 2129 C CA . ALA A 1 300 ? -9.696 1.315 -9.457 1.00 98.31 300 ALA A CA 1
ATOM 2130 C C . ALA A 1 300 ? -10.818 1.334 -8.411 1.00 98.31 300 ALA A C 1
ATOM 2132 O O . ALA A 1 300 ? -11.156 0.291 -7.855 1.00 98.31 300 ALA A O 1
ATOM 2133 N N . LYS A 1 301 ? -11.469 2.491 -8.215 1.00 98.50 301 LYS A N 1
ATOM 2134 C CA . LYS A 1 301 ? -12.661 2.612 -7.358 1.00 98.50 301 LYS A CA 1
ATOM 2135 C C . LYS A 1 301 ? -13.803 1.715 -7.835 1.00 98.50 301 LYS A C 1
ATOM 2137 O O . LYS A 1 301 ? -14.445 1.069 -7.011 1.00 98.50 301 LYS A O 1
ATOM 2142 N N . ALA A 1 302 ? -14.036 1.641 -9.147 1.00 98.38 302 ALA A N 1
ATOM 2143 C CA . ALA A 1 302 ? -15.051 0.755 -9.714 1.00 98.38 302 ALA A CA 1
ATOM 2144 C C . ALA A 1 302 ? -14.737 -0.727 -9.449 1.00 98.38 302 ALA A C 1
ATOM 2146 O O . ALA A 1 302 ? -15.619 -1.472 -9.019 1.00 98.38 302 ALA A O 1
ATOM 2147 N N . PHE A 1 303 ? -13.477 -1.141 -9.625 1.00 98.75 303 PHE A N 1
ATOM 2148 C CA . PHE A 1 303 ? -13.045 -2.498 -9.291 1.00 98.75 303 PHE A CA 1
ATOM 2149 C C . PHE A 1 303 ? -13.206 -2.801 -7.797 1.00 98.75 303 PHE A C 1
ATOM 2151 O O . PHE A 1 303 ? -13.801 -3.815 -7.441 1.00 98.75 303 PHE A O 1
ATOM 2158 N N . SER A 1 304 ? -12.751 -1.914 -6.909 1.00 98.69 304 SER A N 1
ATOM 2159 C CA . SER A 1 304 ? -12.913 -2.107 -5.466 1.00 98.69 304 SER A CA 1
ATOM 2160 C C . SER A 1 304 ? -14.385 -2.216 -5.054 1.00 98.69 304 SER A C 1
ATOM 2162 O O . SER A 1 304 ? -14.733 -3.118 -4.292 1.00 98.69 304 SER A O 1
ATOM 2164 N N . ALA A 1 305 ? -15.270 -1.379 -5.608 1.00 98.69 305 ALA A N 1
ATOM 2165 C CA . ALA A 1 305 ? -16.709 -1.463 -5.354 1.00 98.69 305 ALA A CA 1
ATOM 2166 C C . ALA A 1 305 ? -17.314 -2.797 -5.825 1.00 98.69 305 ALA A C 1
ATOM 2168 O O . ALA A 1 305 ? -18.162 -3.364 -5.139 1.00 98.69 305 ALA A O 1
ATOM 2169 N N . TYR A 1 306 ? -16.847 -3.331 -6.956 1.00 98.69 306 TYR A N 1
ATOM 2170 C CA . TYR A 1 306 ? -17.281 -4.629 -7.474 1.00 98.69 306 TYR A CA 1
ATOM 2171 C C . TYR A 1 306 ? -16.925 -5.801 -6.544 1.00 98.69 306 TYR A C 1
ATOM 2173 O O . TYR A 1 306 ? -17.634 -6.802 -6.529 1.00 98.69 306 TYR A O 1
ATOM 2181 N N . THR A 1 307 ? -15.872 -5.676 -5.726 1.00 98.81 307 THR A N 1
ATOM 2182 C CA . THR A 1 307 ? -15.487 -6.724 -4.760 1.00 98.81 307 THR A CA 1
ATOM 2183 C C . THR A 1 307 ? -16.342 -6.761 -3.488 1.00 98.81 307 THR A C 1
ATOM 2185 O O . THR A 1 307 ? -16.222 -7.699 -2.700 1.00 98.81 307 THR A O 1
ATOM 2188 N N . VAL A 1 308 ? -17.222 -5.782 -3.255 1.00 98.62 308 VAL A N 1
ATOM 2189 C CA . VAL A 1 308 ? -18.078 -5.762 -2.057 1.00 98.62 308 VAL A CA 1
ATOM 2190 C C . VAL A 1 308 ? -19.037 -6.960 -2.057 1.00 98.62 308 VAL A C 1
ATOM 2192 O O . VAL A 1 308 ? -19.687 -7.273 -3.052 1.00 98.62 308 VAL A O 1
ATOM 2195 N N . GLY A 1 309 ? -19.125 -7.647 -0.918 1.00 98.31 309 GLY A N 1
ATOM 2196 C CA . GLY A 1 309 ? -19.904 -8.872 -0.723 1.00 98.31 309 GLY A CA 1
ATOM 2197 C C . GLY A 1 309 ? -19.194 -10.163 -1.151 1.00 98.31 309 GLY A C 1
ATOM 2198 O O . GLY A 1 309 ? -19.717 -11.249 -0.878 1.00 98.31 309 GLY A O 1
ATOM 2199 N N . MET A 1 310 ? -18.019 -10.062 -1.782 1.00 98.75 310 MET A N 1
ATOM 2200 C CA . MET A 1 310 ? -17.170 -11.196 -2.159 1.00 98.75 310 MET A CA 1
ATOM 2201 C C . MET A 1 310 ? -16.265 -11.631 -1.005 1.00 98.75 310 MET A C 1
ATOM 2203 O O . MET A 1 310 ? -15.884 -10.822 -0.160 1.00 98.75 310 MET A O 1
ATOM 2207 N N . THR A 1 311 ? -15.872 -12.903 -0.993 1.00 98.81 311 THR A N 1
ATOM 2208 C CA . THR A 1 311 ? -14.751 -13.388 -0.174 1.00 98.81 311 THR A CA 1
ATOM 2209 C C . THR A 1 311 ? -13.418 -13.212 -0.906 1.00 98.81 311 THR A C 1
ATOM 2211 O O . THR A 1 311 ? -13.376 -13.028 -2.124 1.00 98.81 311 THR A O 1
ATOM 2214 N N . ALA A 1 312 ? -12.295 -13.362 -0.200 1.00 98.75 312 ALA A N 1
ATOM 2215 C CA . ALA A 1 312 ? -10.970 -13.382 -0.827 1.00 98.75 312 ALA A CA 1
ATOM 2216 C C . ALA A 1 312 ? -10.830 -14.466 -1.919 1.00 98.75 312 ALA A C 1
ATOM 2218 O O . ALA A 1 312 ? -10.112 -14.282 -2.902 1.00 98.75 312 ALA A O 1
ATOM 2219 N N . ALA A 1 313 ? -11.508 -15.608 -1.759 1.00 98.81 313 ALA A N 1
ATOM 2220 C CA . ALA A 1 313 ? -11.511 -16.676 -2.757 1.00 98.81 313 ALA A CA 1
ATOM 2221 C C . ALA A 1 313 ? -12.288 -16.274 -4.019 1.00 98.81 313 ALA A C 1
ATOM 2223 O O . ALA A 1 313 ? -11.819 -16.541 -5.124 1.00 98.81 313 ALA A O 1
ATOM 2224 N N . ASP A 1 314 ? -13.423 -15.591 -3.855 1.00 98.75 314 ASP A N 1
ATOM 2225 C CA . ASP A 1 314 ? -14.228 -15.090 -4.972 1.00 98.75 314 ASP A CA 1
ATOM 2226 C C . ASP A 1 314 ? -13.456 -14.035 -5.777 1.00 98.75 314 ASP A C 1
ATOM 2228 O O . ASP A 1 314 ? -13.404 -14.124 -7.001 1.00 98.75 314 ASP A O 1
ATOM 2232 N N . VAL A 1 315 ? -12.767 -13.098 -5.106 1.00 98.81 315 VAL A N 1
ATOM 2233 C CA . VAL A 1 315 ? -11.935 -12.079 -5.779 1.00 98.81 315 VAL A CA 1
ATOM 2234 C C . VAL A 1 315 ? -10.832 -12.726 -6.620 1.00 98.81 315 VAL A C 1
ATOM 2236 O O . VAL A 1 315 ? -10.607 -12.324 -7.759 1.00 98.81 315 VAL A O 1
ATOM 2239 N N . ARG A 1 316 ? -10.167 -13.770 -6.107 1.00 98.62 316 ARG A N 1
ATOM 2240 C CA . ARG A 1 316 ? -9.155 -14.525 -6.873 1.00 98.62 316 ARG A CA 1
ATOM 2241 C C . ARG A 1 316 ? -9.736 -15.291 -8.056 1.00 98.62 316 ARG A C 1
ATOM 2243 O O . ARG A 1 316 ? -9.000 -15.591 -8.991 1.00 98.62 316 ARG A O 1
ATOM 2250 N N . ALA A 1 317 ? -11.016 -15.638 -7.989 1.00 98.50 317 ALA A N 1
ATOM 2251 C CA . ALA A 1 317 ? -11.714 -16.396 -9.015 1.00 98.50 317 ALA A CA 1
ATOM 2252 C C . ALA A 1 317 ? -12.370 -15.510 -10.087 1.00 98.50 317 ALA A C 1
ATOM 2254 O O . ALA A 1 317 ? -12.969 -16.063 -11.008 1.00 98.50 317 ALA A O 1
ATOM 2255 N N . ILE A 1 318 ? -12.260 -14.173 -10.000 1.00 98.44 318 ILE A N 1
ATOM 2256 C CA . ILE A 1 318 ? -12.766 -13.266 -11.040 1.00 98.44 318 ILE A CA 1
ATOM 2257 C C . ILE A 1 318 ? -12.149 -13.659 -12.385 1.00 98.44 318 ILE A C 1
ATOM 2259 O O . ILE A 1 318 ? -10.931 -13.670 -12.565 1.00 98.44 318 ILE A O 1
ATOM 2263 N N . GLU A 1 319 ? -13.014 -13.997 -13.336 1.00 98.00 319 GLU A N 1
ATOM 2264 C CA . GLU A 1 319 ? -12.589 -14.414 -14.663 1.00 98.00 319 GLU A CA 1
ATOM 2265 C C . GLU A 1 319 ? -12.042 -13.222 -15.458 1.00 98.00 319 GLU A C 1
ATOM 2267 O O . GLU A 1 319 ? -12.616 -12.126 -15.482 1.00 98.00 319 GLU A O 1
ATOM 2272 N N . THR A 1 320 ? -10.921 -13.457 -16.139 1.00 98.06 320 THR A N 1
ATOM 2273 C CA . THR A 1 320 ? -10.267 -12.472 -16.998 1.00 98.06 320 THR A CA 1
ATOM 2274 C C . THR A 1 320 ? -9.977 -13.047 -18.377 1.00 98.06 320 THR A C 1
ATOM 2276 O O . THR A 1 320 ? -9.877 -14.262 -18.570 1.00 98.06 320 THR A O 1
ATOM 2279 N N . THR A 1 321 ? -9.836 -12.154 -19.349 1.00 97.62 321 THR A N 1
ATOM 2280 C CA . THR A 1 321 ? -9.339 -12.464 -20.688 1.00 97.62 321 THR A CA 1
ATOM 2281 C C . THR A 1 321 ? -8.201 -11.519 -21.042 1.00 97.62 321 THR A C 1
ATOM 2283 O O . THR A 1 321 ? -8.207 -10.349 -20.660 1.00 97.62 321 THR A O 1
ATOM 2286 N N . GLU A 1 322 ? -7.234 -12.016 -21.809 1.00 96.56 322 GLU A N 1
ATOM 2287 C CA . GLU A 1 322 ? -6.169 -11.178 -22.354 1.00 96.56 322 GLU A CA 1
ATOM 2288 C C . GLU A 1 322 ? -6.726 -10.275 -23.465 1.00 96.56 322 GLU A C 1
ATOM 2290 O O . GLU A 1 322 ? -7.506 -10.712 -24.318 1.00 96.56 322 GLU A O 1
ATOM 2295 N N . SER A 1 323 ? -6.332 -9.006 -23.427 1.00 93.56 323 SER A N 1
ATOM 2296 C CA . SER A 1 323 ? -6.606 -7.995 -24.440 1.00 93.56 323 SER A CA 1
ATOM 2297 C C . SER A 1 323 ? -5.475 -6.964 -24.456 1.00 93.56 323 SER A C 1
ATOM 2299 O O . SER A 1 323 ? -5.281 -6.219 -23.496 1.00 93.56 323 SER A O 1
ATOM 2301 N N . ASN A 1 324 ? -4.733 -6.887 -25.563 1.00 89.00 324 ASN A N 1
ATOM 2302 C CA . ASN A 1 324 ? -3.628 -5.939 -25.772 1.00 89.00 324 ASN A CA 1
ATOM 2303 C C . ASN A 1 324 ? -2.521 -5.989 -24.697 1.00 89.00 324 ASN A C 1
ATOM 2305 O O . ASN A 1 324 ? -1.956 -4.959 -24.337 1.00 89.00 324 ASN A O 1
ATOM 2309 N N . GLY A 1 325 ? -2.192 -7.177 -24.198 1.00 89.06 325 GLY A N 1
ATOM 2310 C CA . GLY A 1 325 ? -1.201 -7.392 -23.145 1.00 89.06 325 GLY A CA 1
ATOM 2311 C C . GLY A 1 325 ? -1.720 -7.132 -21.731 1.00 89.06 325 GLY A C 1
ATOM 2312 O O . GLY A 1 325 ? -0.914 -7.107 -20.805 1.00 89.06 325 GLY A O 1
ATOM 2313 N N . HIS A 1 326 ? -3.032 -6.945 -21.562 1.00 92.38 326 HIS A N 1
ATOM 2314 C CA . HIS A 1 326 ? -3.686 -6.719 -20.275 1.00 92.38 326 HIS A CA 1
ATOM 2315 C C . HIS A 1 326 ? -4.743 -7.789 -20.005 1.00 92.38 326 HIS A C 1
ATOM 2317 O O . HIS A 1 326 ? -5.523 -8.130 -20.895 1.00 92.38 326 HIS A O 1
ATOM 2323 N N . ASN A 1 327 ? -4.807 -8.290 -18.775 1.00 96.81 327 ASN A N 1
ATOM 2324 C CA . ASN A 1 327 ? -5.882 -9.179 -18.338 1.00 96.81 327 ASN A CA 1
ATOM 2325 C C . ASN A 1 327 ? -7.043 -8.343 -17.797 1.00 96.81 327 ASN A C 1
ATOM 2327 O O . ASN A 1 327 ? -6.998 -7.829 -16.677 1.00 96.81 327 ASN A O 1
ATOM 2331 N N . ILE A 1 328 ? -8.082 -8.210 -18.612 1.00 96.38 328 ILE A N 1
ATOM 2332 C CA . ILE A 1 328 ? -9.288 -7.447 -18.285 1.00 96.38 328 ILE A CA 1
ATOM 2333 C C . ILE A 1 328 ? -10.400 -8.394 -17.835 1.00 96.38 328 ILE A C 1
ATOM 2335 O O . ILE A 1 328 ? -10.387 -9.579 -18.170 1.00 96.38 328 ILE A O 1
ATOM 2339 N N . THR A 1 329 ? -11.381 -7.884 -17.094 1.00 96.94 329 THR A N 1
ATOM 2340 C CA . THR A 1 329 ? -12.553 -8.678 -16.699 1.00 96.94 329 THR A CA 1
ATOM 2341 C C . THR A 1 329 ? -13.368 -9.149 -17.911 1.00 96.94 329 THR A C 1
ATOM 2343 O O . THR A 1 329 ? -13.436 -8.461 -18.933 1.00 96.94 329 THR A O 1
ATOM 2346 N N . VAL A 1 330 ? -14.019 -10.309 -17.784 1.00 97.56 330 VAL A N 1
ATOM 2347 C CA . VAL A 1 330 ? -15.055 -10.766 -18.731 1.00 97.56 330 VAL A CA 1
ATOM 2348 C C . VAL A 1 330 ? -16.474 -10.367 -18.307 1.00 97.56 330 VAL A C 1
ATOM 2350 O O . VAL A 1 330 ? -17.401 -10.518 -19.100 1.00 97.56 330 VAL A O 1
ATOM 2353 N N . ASP A 1 331 ? -16.660 -9.873 -17.077 1.00 97.69 331 ASP A N 1
ATOM 2354 C CA . ASP A 1 331 ? -17.959 -9.399 -16.598 1.00 97.69 331 ASP A CA 1
ATOM 2355 C C . ASP A 1 331 ? -18.304 -8.068 -17.278 1.00 97.69 331 ASP A C 1
ATOM 2357 O O . ASP A 1 331 ? -17.604 -7.069 -17.109 1.00 97.69 331 ASP A O 1
ATOM 2361 N N . GLU A 1 332 ? -19.386 -8.041 -18.057 1.00 96.44 332 GLU A N 1
ATOM 2362 C CA . GLU A 1 332 ? -19.777 -6.859 -18.836 1.00 96.44 332 GLU A CA 1
ATOM 2363 C C . GLU A 1 332 ? -20.119 -5.643 -17.956 1.00 96.44 332 GLU A C 1
ATOM 2365 O O . GLU A 1 332 ? -19.938 -4.502 -18.390 1.00 96.44 332 GLU A O 1
ATOM 2370 N N . THR A 1 333 ? -20.579 -5.865 -16.719 1.00 95.31 333 THR A N 1
ATOM 2371 C CA . THR A 1 333 ? -20.925 -4.790 -15.776 1.00 95.31 333 THR A CA 1
ATOM 2372 C C . THR A 1 333 ? -19.664 -4.111 -15.265 1.00 95.31 333 THR A C 1
ATOM 2374 O O . THR A 1 333 ? -19.561 -2.883 -15.310 1.00 95.31 333 THR A O 1
ATOM 2377 N N . LEU A 1 334 ? -18.679 -4.896 -14.821 1.00 96.88 334 LEU A N 1
ATOM 2378 C CA . LEU A 1 334 ? -17.392 -4.345 -14.408 1.00 96.88 334 LEU A CA 1
ATOM 2379 C C . LEU A 1 334 ? -16.655 -3.741 -15.612 1.00 96.88 334 LEU A C 1
ATOM 2381 O O . LEU A 1 334 ? -16.146 -2.625 -15.507 1.00 96.88 334 LEU A O 1
ATOM 2385 N N . LEU A 1 335 ? -16.675 -4.403 -16.773 1.00 95.69 335 LEU A N 1
ATOM 2386 C CA . LEU A 1 335 ? -15.990 -3.938 -17.984 1.00 95.69 335 LEU A CA 1
ATOM 2387 C C . LEU A 1 335 ? -16.476 -2.558 -18.452 1.00 95.69 335 LEU A C 1
ATOM 2389 O O . LEU A 1 335 ? -15.694 -1.779 -18.994 1.00 95.69 335 LEU A O 1
ATOM 2393 N N . ALA A 1 336 ? -17.746 -2.220 -18.211 1.00 95.75 336 ALA A N 1
ATOM 2394 C CA . ALA A 1 336 ? -18.301 -0.906 -18.535 1.00 95.75 336 ALA A CA 1
ATOM 2395 C C . ALA A 1 336 ? -17.647 0.254 -17.754 1.00 95.75 336 ALA A C 1
ATOM 2397 O O . ALA A 1 336 ? -17.783 1.411 -18.153 1.00 95.75 336 ALA A O 1
ATOM 2398 N N . SER A 1 337 ? -16.950 -0.043 -16.653 1.00 96.44 337 SER A N 1
ATOM 2399 C CA . SER A 1 337 ? -16.334 0.949 -15.760 1.00 96.44 337 SER A CA 1
ATOM 2400 C C . SER A 1 337 ? -14.854 0.694 -15.448 1.00 96.44 337 SER A C 1
ATOM 2402 O O . SER A 1 337 ? -14.177 1.597 -14.962 1.00 96.44 337 SER A O 1
ATOM 2404 N N . CYS A 1 338 ? -14.332 -0.491 -15.768 1.00 96.81 338 CYS A N 1
ATOM 2405 C CA . CYS A 1 338 ? -12.938 -0.871 -15.584 1.00 96.81 338 CYS A CA 1
ATOM 2406 C C . CYS A 1 338 ? -12.461 -1.715 -16.776 1.00 96.81 338 CYS A C 1
ATOM 2408 O O . CYS A 1 338 ? -12.836 -2.876 -16.930 1.00 96.81 338 CYS A O 1
ATOM 2410 N N . THR A 1 339 ? -11.622 -1.122 -17.625 1.00 95.00 339 THR A N 1
ATOM 2411 C CA . THR A 1 339 ? -11.051 -1.756 -18.829 1.00 95.00 339 THR A CA 1
ATOM 2412 C C . THR A 1 339 ? -9.543 -1.971 -18.723 1.00 95.00 339 THR A C 1
ATOM 2414 O O . THR A 1 339 ? -8.902 -2.330 -19.708 1.00 95.00 339 THR A O 1
ATOM 2417 N N . MET A 1 340 ? -8.950 -1.650 -17.576 1.00 95.00 340 MET A N 1
ATOM 2418 C CA . MET A 1 340 ? -7.524 -1.836 -17.319 1.00 95.00 340 MET A CA 1
ATOM 2419 C C . MET A 1 340 ? -7.221 -3.254 -16.829 1.00 95.00 340 MET A C 1
ATOM 2421 O O . MET A 1 340 ? -8.129 -4.011 -16.493 1.00 95.00 340 MET A O 1
ATOM 2425 N N . ASP A 1 341 ? -5.935 -3.607 -16.790 1.00 96.19 341 ASP A N 1
ATOM 2426 C CA . ASP A 1 341 ? -5.499 -4.851 -16.157 1.00 96.19 341 ASP A CA 1
ATOM 2427 C C . ASP A 1 341 ? -5.909 -4.867 -14.678 1.00 96.19 341 ASP A C 1
ATOM 2429 O O . ASP A 1 341 ? -5.615 -3.917 -13.945 1.00 96.19 341 ASP A O 1
ATOM 2433 N N . ILE A 1 342 ? -6.582 -5.936 -14.251 1.00 97.88 342 ILE A N 1
ATOM 2434 C CA . ILE A 1 342 ? -7.058 -6.105 -12.869 1.00 97.88 342 ILE A CA 1
ATOM 2435 C C . ILE A 1 342 ? -6.312 -7.201 -12.100 1.00 97.88 342 ILE A C 1
ATOM 2437 O O . ILE A 1 342 ? -6.631 -7.447 -10.939 1.00 97.88 342 ILE A O 1
ATOM 2441 N N . THR A 1 343 ? -5.310 -7.851 -12.703 1.00 97.94 343 THR A N 1
ATOM 2442 C CA . THR A 1 343 ? -4.610 -9.009 -12.115 1.00 97.94 343 THR A CA 1
ATOM 2443 C C . THR A 1 343 ? -4.023 -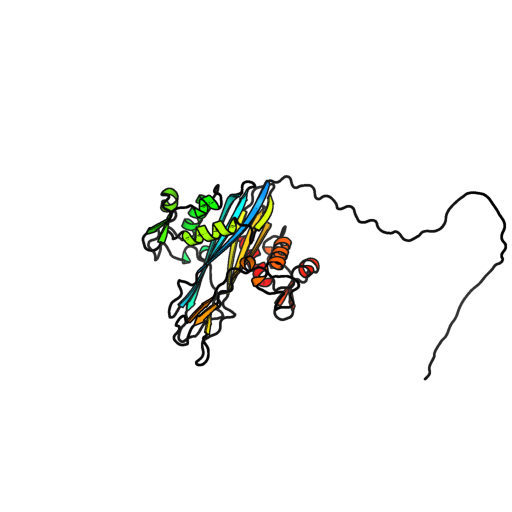8.674 -10.752 1.00 97.94 343 THR A C 1
ATOM 2445 O O . THR A 1 343 ? -4.210 -9.408 -9.780 1.00 97.94 343 THR A O 1
ATOM 2448 N N . GLY A 1 344 ? -3.298 -7.560 -10.682 1.00 97.94 344 GLY A N 1
ATOM 2449 C CA . GLY A 1 344 ? -2.665 -7.146 -9.447 1.00 97.94 344 GLY A CA 1
ATOM 2450 C C . GLY A 1 344 ? -3.690 -6.677 -8.413 1.00 97.94 344 GLY A C 1
ATOM 2451 O O . GLY A 1 344 ? -3.625 -7.131 -7.273 1.00 97.94 344 GLY A O 1
ATOM 2452 N N . MET A 1 345 ? -4.720 -5.922 -8.824 1.00 98.56 345 MET A N 1
ATOM 2453 C CA . MET A 1 345 ? -5.803 -5.468 -7.937 1.00 98.56 345 MET A CA 1
ATOM 2454 C C . MET A 1 345 ? -6.554 -6.638 -7.299 1.00 98.56 345 MET A C 1
ATOM 2456 O O . MET A 1 345 ? -6.820 -6.618 -6.096 1.00 98.56 345 MET A O 1
ATOM 2460 N N . MET A 1 346 ? -6.855 -7.683 -8.081 1.00 98.81 346 MET A N 1
ATOM 2461 C CA . MET A 1 346 ? -7.416 -8.939 -7.576 1.00 98.81 346 MET A CA 1
ATOM 2462 C C . MET A 1 346 ? -6.509 -9.543 -6.501 1.00 98.81 346 MET A C 1
ATOM 2464 O O . MET A 1 346 ? -6.985 -9.929 -5.433 1.00 98.81 346 MET A O 1
ATOM 2468 N N . ALA A 1 347 ? -5.202 -9.613 -6.765 1.00 98.69 347 ALA A N 1
ATOM 2469 C CA . ALA A 1 347 ? -4.241 -10.209 -5.847 1.00 98.69 347 ALA A CA 1
ATOM 2470 C C . ALA A 1 347 ? -4.140 -9.432 -4.525 1.00 98.69 347 ALA A C 1
ATOM 2472 O O . ALA A 1 347 ? -4.258 -10.045 -3.461 1.00 98.69 347 ALA A O 1
ATOM 2473 N N . VAL A 1 348 ? -3.974 -8.104 -4.571 1.00 98.81 348 VAL A N 1
ATOM 2474 C CA . VAL A 1 348 ? -3.788 -7.297 -3.353 1.00 98.81 348 VAL A CA 1
ATOM 2475 C C . VAL A 1 348 ? -5.061 -7.144 -2.530 1.00 98.81 348 VAL A C 1
ATOM 2477 O O . VAL A 1 348 ? -4.974 -7.202 -1.306 1.00 98.81 348 VAL A O 1
ATOM 2480 N N . ILE A 1 349 ? -6.244 -7.014 -3.147 1.00 98.88 349 ILE A N 1
ATOM 2481 C CA . ILE A 1 349 ? -7.506 -6.962 -2.386 1.00 98.88 349 ILE A CA 1
ATOM 2482 C C . ILE A 1 349 ? -7.790 -8.319 -1.734 1.00 98.88 349 ILE A C 1
ATOM 2484 O O . ILE A 1 349 ? -8.124 -8.366 -0.551 1.00 98.88 349 ILE A O 1
ATOM 2488 N N . ALA A 1 350 ? -7.603 -9.429 -2.456 1.00 98.94 350 ALA A N 1
ATOM 2489 C CA . ALA A 1 350 ? -7.800 -10.757 -1.879 1.00 98.94 350 ALA A CA 1
ATOM 2490 C C . ALA A 1 350 ? -6.812 -11.048 -0.739 1.00 98.94 350 ALA A C 1
ATOM 2492 O O . ALA A 1 350 ? -7.199 -11.603 0.287 1.00 98.94 350 ALA A O 1
ATOM 2493 N N . GLN A 1 351 ? -5.541 -10.660 -0.891 1.00 98.88 351 GLN A N 1
ATOM 2494 C CA . GLN A 1 351 ? -4.546 -10.821 0.168 1.00 98.88 351 GLN A CA 1
ATOM 2495 C C . GLN A 1 351 ? -4.849 -9.924 1.375 1.00 98.88 351 GLN A C 1
ATOM 2497 O O . GLN A 1 351 ? -4.736 -10.384 2.508 1.00 98.88 351 GLN A O 1
ATOM 2502 N N . ALA A 1 352 ? -5.301 -8.684 1.156 1.00 98.88 352 ALA A N 1
ATOM 2503 C CA . ALA A 1 352 ? -5.745 -7.814 2.240 1.00 98.88 352 ALA A CA 1
ATOM 2504 C C . ALA A 1 352 ? -6.927 -8.431 3.003 1.00 98.88 352 ALA A C 1
ATOM 2506 O O . ALA A 1 352 ? -6.907 -8.441 4.230 1.00 98.88 352 ALA A O 1
ATOM 2507 N N . ALA A 1 353 ? -7.910 -9.004 2.304 1.00 98.81 353 ALA A N 1
ATOM 2508 C CA . ALA A 1 353 ? -9.037 -9.683 2.939 1.00 98.81 353 ALA A CA 1
ATOM 2509 C C . ALA A 1 353 ? -8.597 -10.903 3.775 1.00 98.81 353 ALA A C 1
ATOM 2511 O O . ALA A 1 353 ? -9.068 -11.065 4.897 1.00 98.81 353 ALA A O 1
ATOM 2512 N N . ASP A 1 354 ? -7.639 -11.705 3.295 1.00 98.75 354 ASP A N 1
ATOM 2513 C CA . ASP A 1 354 ? -7.071 -12.817 4.081 1.00 98.75 354 ASP A CA 1
ATOM 2514 C C . ASP A 1 354 ? -6.284 -12.347 5.317 1.00 98.75 354 ASP A C 1
ATOM 2516 O O . ASP A 1 354 ? -6.168 -13.079 6.301 1.00 98.75 354 ASP A O 1
ATOM 2520 N N . TYR A 1 355 ? -5.704 -11.145 5.270 1.00 98.38 355 TYR A N 1
ATOM 2521 C CA . TYR A 1 355 ? -4.911 -10.559 6.358 1.00 98.38 355 TYR A CA 1
ATOM 2522 C C . TYR A 1 355 ? -5.738 -9.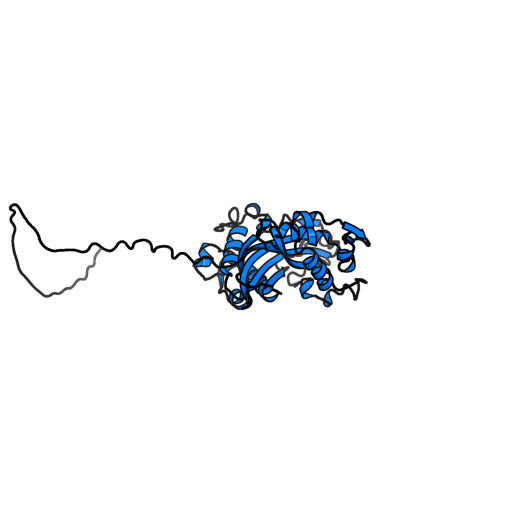772 7.375 1.00 98.38 355 TYR A C 1
ATOM 2524 O O . TYR A 1 355 ? -5.176 -9.239 8.345 1.00 98.38 355 TYR A O 1
ATOM 2532 N N . ALA A 1 356 ? -7.052 -9.686 7.168 1.00 98.00 356 ALA A N 1
ATOM 2533 C CA . ALA A 1 356 ? -7.944 -9.007 8.083 1.00 98.00 356 ALA A CA 1
ATOM 2534 C C . ALA A 1 356 ? -7.950 -9.707 9.457 1.00 98.00 356 ALA A C 1
ATOM 2536 O O . ALA A 1 356 ? -8.014 -10.931 9.565 1.00 98.00 356 ALA A O 1
ATOM 2537 N N . ARG A 1 357 ? -7.801 -8.913 10.522 1.00 95.12 357 ARG A N 1
ATOM 2538 C CA . ARG A 1 357 ? -7.745 -9.360 11.926 1.00 95.12 357 ARG A CA 1
ATOM 2539 C C . ARG A 1 357 ? -8.267 -8.275 12.875 1.00 95.12 357 ARG A C 1
ATOM 2541 O O . ARG A 1 357 ? -8.809 -7.253 12.387 1.00 95.12 357 ARG A O 1
#

Secondary structure (DSSP, 8-state):
--------------------------------PPP--PPPPP---PPPPSSEEEEEEEEEEEE-TT-BTTEEEEEEEEEEEEE-TTS-EEEEEEEEEEEEEE-BTTB--TT-----HHHHGGGG-HHHHH--SS-HHHHHHHHHHHHTT--HHHHHT--EEEETTEEEESSHHHHHH--S--HHHHHHHHHHTSSTTEEEEEESS--EEEEEEEEE-TT-B---SSS-EEE--EEEEEEEEE-TTSBEEEEEEEEE--EEEE-TT--EEEEE----HHHHGGGG-HHHHH--SS-HHHHHHHHHHHTTT-BHHHHHT--EEEETTEEEE--HHHHTT--S--HHHHHHHHHHHHT--

Solvent-accessible surface area (backbone atoms only — not comparable to full-atom values): 19744 Å² total; per-residue (Å²): 133,89,80,91,87,87,82,91,83,93,89,80,91,86,90,84,86,88,88,84,90,84,88,85,89,84,89,84,84,90,85,82,91,74,83,81,78,78,69,83,75,77,78,77,77,73,77,80,72,81,39,55,59,34,33,43,13,42,14,72,32,75,44,53,84,83,38,42,72,37,31,52,32,41,40,37,27,37,17,26,31,31,24,40,86,86,53,25,25,75,41,53,37,76,46,33,42,61,40,75,44,65,21,62,68,12,40,62,64,31,84,49,78,58,62,28,47,63,77,38,39,75,76,67,31,36,42,84,76,61,77,41,99,52,39,64,53,61,22,49,48,46,50,31,60,67,48,45,74,34,37,44,69,59,49,64,63,57,54,62,45,83,51,96,94,20,43,16,51,61,53,64,73,55,31,75,53,26,76,53,58,42,62,52,57,38,52,4,44,36,43,6,69,38,77,71,45,50,47,76,36,66,42,71,64,75,71,24,53,12,50,33,65,49,46,42,17,68,82,32,42,53,24,50,101,88,44,67,7,34,49,29,64,32,31,36,34,10,25,16,32,25,40,90,86,50,26,24,60,39,47,43,66,44,40,39,71,40,38,35,30,24,31,43,79,11,37,70,75,47,75,50,75,90,61,37,44,44,75,36,30,74,77,65,31,36,43,86,75,62,78,41,97,51,36,62,40,61,21,42,52,46,53,26,58,68,44,46,72,31,34,38,67,53,43,64,60,61,59,63,43,81,55,98,92,28,43,19,58,69,49,70,74,55,37,76,55,28,79,56,64,43,64,64,59,31,50,20,33,20,47,0,43,70,53,37,92

Sequence (357 aa):
MKKILALILMLCVVFSLAACGGTSTPAASEAPAADASEAPAEATEVPAADGAEYTLGMGVELSTGSSKTGTAQVDATVAAVVLDGEGKIVSCRIDCAQSKMDVADGAVDAAKTFKTKMELGDEYGMVAYGNAIAEWDAQTKAFEEFVVGKTAAEVEALETVLKNNHNVAVDETLYASCTMDITAFKAAVVKACGEVNSVSFTAAEGFTLGVAAITNAADSTAATAEEDGVVKMYTEFGAAVVDAEGKILAAVTDATQPKISVSTAGEIVSADYKGTKMELGPDYGMVAHGNAIAEWDAQAKAFSAYTVGMTAADVRAIETTESNGHNITVDETLLASCTMDITGMMAVIAQAADYAR

Foldseek 3Di:
DDDDDDDDDDDDYDDDDDDDDDDDDDDDDDDDDDDDPDDPPDPPPPPDPQFFKKKKFKFWDWDQPPDFFQKGWIKIKMKIFIAGPVLATQFIDIKIFTDIWGQALQDTDQADWTDIQVRCFCVVPCVPPPVDPHGPRQLVVLVRVVRGRHHLVVLLPFAFDDDPNAGAGPPPSSCVRHVHRCPRVSRGVSNRSDDLWMDMFTDNDDKFKFKDKTWGFNPWAGADPVAWTKTWTKMKMKMFIADPVQFGRFMTIKIWTKIFTAHSSRGTPDIDGDGIQSVCACVVPCVVPPVDPGGPNQLRRLLRVVRGRPHLVVLQVQDFDDDPNATAGPPPVSCVRHVGHCNVVSVNHSVRSVRTD

Radius of gyration: 30.04 Å; Cα contacts (8 Å, |Δi|>4): 803; chains: 1; bounding box: 104×38×93 Å

Mean predicted aligned error: 9.28 Å

pLDDT: mean 88.19, std 21.21, range [29.03, 98.94]

Nearest PDB structures (foldseek):
  6baq-assembly2_B  TM=4.232E-01  e=8.268E+00  Mus musculus